Protein AF-A0A931ZML5-F1 (afdb_monomer)

pLDDT: mean 85.25, std 11.28, range [36.09, 97.38]

Radius of gyration: 23.09 Å; Cα contacts (8 Å, |Δi|>4): 284; chains: 1; bounding box: 60×59×63 Å

Sequence (305 aa):
MIAILANFAGLFYLVTILVAILAALFLFWRAGRHEFIDSELLLDTVIVGALGGLITGRVWDFLVRYEEYQFSLGRLVFFNVFPGIDFYGVLLGFWIAGAIFLRGKKPGFLAIFDLASAPIAIAQAIVALGMFLKIFLEEAVFPPAGGLAPLYFAVGYFLIFWILKRLGKRKRHEGFFTCFYLVSISILEISLFWTAAGGVMFGPIPYKLILGFGLLVFALTVWYILGARSLPNDIKNTSAAVLLSLLRFRRTVASIEESGSFAKLIILSPYLLAKALFFILKFIGREIFAGFGDFLDALGVRKIR

Nearest PDB structures (foldseek):
  5azc-assembly1_A  TM=6.589E-01  e=1.049E-04  Escherichia coli K-12
  7oqz-assembly1_A  TM=2.081E-01  e=4.415E+00  Homo sapiens

Secondary structure (DSSP, 8-state):
-HHHHHHHHHHHHHHHHHHHHHHHHHHHHHHHHHTT--HHHHHHHHHHHHHHHHHHHHHHHHHHTHHHHTT-HHHHSTTSS-----HHHHHHHHHHHHHHHTTT-SS-HHHHHHHHHHHHHHHHHHHHHHHHHHHHHHHSSPPPGGGGHHHHHHHHHHHHHHHHHHHGGG--STTHHHHHHHHHHHHHHHHHGGG-----EETTEEHHHHHHHHHHHHHHHHHHHHTT--HHHHHHHHHHHHHHHHHHHHHHHH-HHHHHHHHHHHHTHHHHHHHHHHHHHHHHHHHHHHHHHHHHHHTT-----

Structure (mmCIF, N/CA/C/O backbone):
data_AF-A0A931ZML5-F1
#
_entry.id   AF-A0A931ZML5-F1
#
loop_
_atom_site.group_PDB
_atom_site.id
_atom_site.type_symbol
_atom_site.label_atom_id
_atom_site.label_alt_id
_atom_site.label_comp_id
_atom_site.label_asym_id
_atom_site.label_entity_id
_atom_site.label_seq_id
_atom_site.pdbx_PDB_ins_code
_atom_site.Cartn_x
_atom_site.Cartn_y
_atom_site.Cartn_z
_atom_site.occupancy
_atom_site.B_iso_or_equiv
_atom_site.auth_seq_id
_atom_site.auth_comp_id
_atom_site.auth_asym_id
_atom_site.auth_atom_id
_atom_site.pdbx_PDB_model_num
ATOM 1 N N . MET A 1 1 ? 32.416 11.023 -14.055 1.00 62.19 1 MET A N 1
ATOM 2 C CA . MET A 1 1 ? 31.845 11.226 -12.703 1.00 62.19 1 MET A CA 1
ATOM 3 C C . MET A 1 1 ? 30.332 11.004 -12.687 1.00 62.19 1 MET A C 1
ATOM 5 O O . MET A 1 1 ? 29.897 10.103 -11.988 1.00 62.19 1 MET A O 1
ATOM 9 N N . ILE A 1 2 ? 29.553 11.713 -13.515 1.00 68.69 2 ILE A N 1
ATOM 10 C CA . ILE A 1 2 ? 28.077 11.593 -13.574 1.00 68.69 2 ILE A CA 1
ATOM 11 C C . ILE A 1 2 ? 27.603 10.161 -13.901 1.00 68.69 2 ILE A C 1
ATOM 13 O O . ILE A 1 2 ? 26.766 9.619 -13.193 1.00 68.69 2 ILE A O 1
ATOM 17 N N . ALA A 1 3 ? 28.206 9.487 -14.888 1.00 70.12 3 ALA A N 1
ATOM 18 C CA . ALA A 1 3 ? 27.846 8.102 -15.230 1.00 70.12 3 ALA A CA 1
ATOM 19 C C . ALA A 1 3 ? 28.130 7.080 -14.105 1.00 70.12 3 ALA A C 1
ATOM 21 O O . ALA A 1 3 ? 27.420 6.089 -13.968 1.00 70.12 3 ALA A O 1
ATOM 22 N N . ILE A 1 4 ? 29.152 7.324 -13.276 1.00 76.62 4 ILE A N 1
ATOM 23 C CA . ILE A 1 4 ? 29.491 6.452 -12.138 1.00 76.62 4 ILE A CA 1
ATOM 24 C C . ILE A 1 4 ? 28.455 6.632 -11.020 1.00 76.62 4 ILE A C 1
ATOM 26 O O . ILE A 1 4 ? 27.991 5.645 -10.457 1.00 76.62 4 ILE A O 1
ATOM 30 N N . LEU A 1 5 ? 28.057 7.880 -10.746 1.00 73.75 5 LEU A N 1
ATOM 31 C CA . LEU A 1 5 ? 27.004 8.205 -9.778 1.00 73.75 5 LEU A CA 1
ATOM 32 C C . LEU A 1 5 ? 25.644 7.636 -10.201 1.00 73.75 5 LEU A C 1
ATOM 34 O O . LEU A 1 5 ? 24.963 7.043 -9.372 1.00 73.75 5 LEU A O 1
ATOM 38 N N . ALA A 1 6 ? 25.290 7.722 -11.486 1.00 74.69 6 ALA A N 1
ATOM 39 C CA . ALA A 1 6 ? 24.051 7.147 -12.012 1.00 74.69 6 ALA A CA 1
ATOM 40 C C . ALA A 1 6 ? 24.009 5.612 -11.879 1.00 74.69 6 ALA A C 1
ATOM 42 O O . ALA A 1 6 ? 23.026 5.050 -11.396 1.00 74.69 6 ALA A O 1
ATOM 43 N N . ASN A 1 7 ? 25.102 4.920 -12.221 1.00 83.31 7 ASN A N 1
ATOM 44 C CA . ASN A 1 7 ? 25.194 3.467 -12.041 1.00 83.31 7 ASN A CA 1
ATOM 45 C C . ASN A 1 7 ? 25.117 3.066 -10.560 1.00 83.31 7 ASN A C 1
ATOM 47 O O . ASN A 1 7 ? 24.441 2.096 -10.210 1.00 83.31 7 ASN A O 1
ATOM 51 N N . PHE A 1 8 ? 25.777 3.827 -9.681 1.00 86.88 8 PHE A N 1
ATOM 52 C CA . PHE A 1 8 ? 25.705 3.613 -8.238 1.00 86.88 8 PHE A CA 1
ATOM 53 C C . PHE A 1 8 ? 24.285 3.827 -7.697 1.00 86.88 8 PHE A C 1
ATOM 55 O O . PHE A 1 8 ? 23.801 2.999 -6.930 1.00 86.88 8 PHE A O 1
ATOM 62 N N . ALA A 1 9 ? 23.590 4.881 -8.131 1.00 85.88 9 ALA A N 1
ATOM 63 C CA . ALA A 1 9 ? 22.214 5.172 -7.732 1.00 85.88 9 ALA A CA 1
ATOM 64 C C . ALA A 1 9 ? 21.237 4.066 -8.171 1.00 85.88 9 ALA A C 1
ATOM 66 O O . ALA A 1 9 ? 20.371 3.656 -7.394 1.00 85.88 9 ALA A O 1
ATOM 67 N N . GLY A 1 10 ? 21.413 3.524 -9.382 1.00 85.81 10 GLY A N 1
ATOM 68 C CA . GLY A 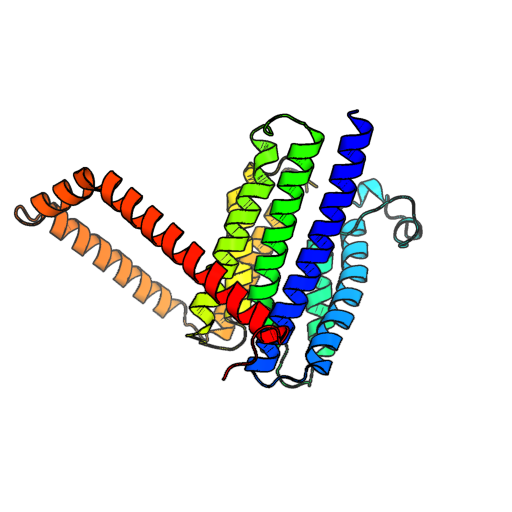1 10 ? 20.655 2.368 -9.862 1.00 85.81 10 GLY A CA 1
ATOM 69 C C . GLY A 1 10 ? 20.863 1.124 -8.992 1.00 85.81 10 GLY A C 1
ATOM 70 O O . GLY A 1 10 ? 19.892 0.513 -8.542 1.00 85.81 10 GLY A O 1
ATOM 71 N N . LEU A 1 11 ? 22.118 0.779 -8.688 1.00 89.19 11 LEU A N 1
ATOM 72 C CA . LEU A 1 11 ? 22.440 -0.359 -7.820 1.00 89.19 11 LEU A CA 1
ATOM 73 C C . LEU A 1 11 ? 21.919 -0.154 -6.391 1.00 89.19 11 LEU A C 1
ATOM 75 O O . LEU A 1 11 ? 21.346 -1.070 -5.802 1.00 89.19 11 LEU A O 1
ATOM 79 N N . PHE A 1 12 ? 22.053 1.058 -5.853 1.00 89.12 12 PHE A N 1
ATOM 80 C CA . PHE A 1 12 ? 21.532 1.429 -4.540 1.00 89.12 12 PHE A CA 1
ATOM 81 C C . PHE A 1 12 ? 20.011 1.242 -4.452 1.00 89.12 12 PHE A C 1
ATOM 83 O O . PHE A 1 12 ? 19.498 0.703 -3.466 1.00 89.12 12 PHE A O 1
ATOM 90 N N . TYR A 1 13 ? 19.279 1.629 -5.497 1.00 91.25 13 TYR A N 1
ATOM 91 C CA . TYR A 1 13 ? 17.835 1.427 -5.559 1.00 91.25 13 TYR A CA 1
ATOM 92 C C . TYR A 1 13 ? 17.454 -0.061 -5.565 1.00 91.25 13 TYR A C 1
ATOM 94 O O . TYR A 1 13 ? 16.558 -0.459 -4.820 1.00 91.25 13 TYR A O 1
ATOM 102 N N . LEU A 1 14 ? 18.177 -0.903 -6.314 1.00 90.81 14 LEU A N 1
ATOM 103 C CA . LEU A 1 14 ? 17.961 -2.358 -6.312 1.00 90.81 14 LEU A CA 1
ATOM 104 C C . LEU A 1 14 ? 18.212 -2.979 -4.932 1.00 90.81 14 LEU A C 1
ATOM 106 O O . LEU A 1 14 ? 17.401 -3.775 -4.457 1.00 90.81 14 LEU A O 1
ATOM 110 N N . VAL A 1 15 ? 19.294 -2.576 -4.259 1.00 93.12 15 VAL A N 1
ATOM 111 C CA . VAL A 1 15 ? 19.576 -3.001 -2.879 1.00 93.12 15 VAL A CA 1
ATOM 112 C C . VAL A 1 15 ? 18.452 -2.558 -1.941 1.00 93.12 15 VAL A C 1
ATOM 114 O O . VAL A 1 15 ? 18.020 -3.333 -1.091 1.00 93.12 15 VAL A O 1
ATOM 117 N N . THR A 1 16 ? 17.918 -1.349 -2.124 1.00 94.62 16 THR A N 1
ATOM 118 C CA . THR A 1 16 ? 16.807 -0.844 -1.307 1.00 94.62 16 THR A CA 1
ATOM 119 C C . THR A 1 16 ? 15.526 -1.659 -1.507 1.00 94.62 16 THR A C 1
ATOM 121 O O . THR A 1 16 ? 14.851 -1.974 -0.527 1.00 94.62 16 THR A O 1
ATOM 124 N N . ILE A 1 17 ? 15.210 -2.065 -2.743 1.00 93.88 17 ILE A N 1
ATOM 125 C CA . ILE A 1 17 ? 14.089 -2.978 -3.024 1.00 93.88 17 ILE A CA 1
ATOM 126 C C . ILE A 1 17 ? 14.306 -4.324 -2.324 1.00 93.88 17 ILE A C 1
ATOM 128 O O . ILE A 1 17 ? 13.387 -4.826 -1.677 1.00 93.88 17 ILE A O 1
ATOM 132 N N . LEU A 1 18 ? 15.512 -4.894 -2.401 1.00 95.38 18 LEU A N 1
ATOM 133 C CA . LEU A 1 18 ? 15.827 -6.160 -1.736 1.00 95.38 18 LEU A CA 1
ATOM 134 C C . LEU A 1 18 ? 15.632 -6.056 -0.215 1.00 95.38 18 LEU A C 1
ATOM 136 O O . LEU A 1 18 ? 14.982 -6.909 0.387 1.00 95.38 18 LEU A O 1
ATOM 140 N N . VAL A 1 19 ? 16.136 -4.983 0.401 1.00 95.75 19 VAL A N 1
ATOM 141 C CA . VAL A 1 19 ? 15.954 -4.709 1.834 1.00 95.75 19 VAL A CA 1
ATOM 142 C C . VAL A 1 19 ? 14.473 -4.550 2.181 1.00 95.75 19 VAL A C 1
ATOM 144 O O . VAL A 1 19 ? 14.028 -5.099 3.187 1.00 95.75 19 VAL A O 1
ATOM 147 N N . ALA A 1 20 ? 13.692 -3.859 1.346 1.00 96.75 20 ALA A N 1
ATOM 148 C CA . ALA A 1 20 ? 12.254 -3.708 1.545 1.00 96.75 20 ALA A CA 1
ATOM 149 C C . ALA A 1 20 ? 11.519 -5.057 1.509 1.00 96.75 20 ALA A C 1
ATOM 151 O O . ALA A 1 20 ? 10.691 -5.319 2.381 1.00 96.75 20 ALA A O 1
ATOM 152 N N . ILE A 1 21 ? 11.849 -5.929 0.547 1.00 95.25 21 ILE A N 1
ATOM 153 C CA . ILE A 1 21 ? 11.270 -7.276 0.427 1.00 95.25 21 ILE A CA 1
ATOM 154 C C . ILE A 1 21 ? 11.622 -8.121 1.653 1.00 95.25 21 ILE A C 1
ATOM 156 O O . ILE A 1 21 ? 10.734 -8.719 2.258 1.00 95.25 21 ILE A O 1
ATOM 160 N N . LEU A 1 22 ? 12.895 -8.143 2.059 1.00 95.94 22 LEU A N 1
ATOM 161 C CA . LEU A 1 22 ? 13.341 -8.905 3.229 1.00 95.94 22 LEU A CA 1
ATOM 162 C C . LEU A 1 22 ? 12.693 -8.396 4.522 1.00 95.94 22 LEU A C 1
ATOM 164 O O . LEU A 1 22 ? 12.244 -9.198 5.341 1.00 95.94 22 LEU A O 1
ATOM 168 N N . ALA A 1 23 ? 12.582 -7.075 4.691 1.00 95.25 23 ALA A N 1
ATOM 169 C CA . ALA A 1 23 ? 11.898 -6.473 5.831 1.00 95.25 23 ALA A CA 1
ATOM 170 C C . ALA A 1 23 ? 10.404 -6.835 5.854 1.00 95.25 23 ALA A C 1
ATOM 172 O O . ALA A 1 23 ? 9.877 -7.194 6.909 1.00 95.25 23 ALA A O 1
ATOM 173 N N . ALA A 1 24 ? 9.729 -6.792 4.699 1.00 96.56 24 ALA A N 1
ATOM 174 C CA . ALA A 1 24 ? 8.329 -7.187 4.572 1.00 96.56 24 ALA A CA 1
ATOM 175 C C . ALA A 1 24 ? 8.129 -8.663 4.928 1.00 96.56 24 ALA A C 1
ATOM 177 O O . ALA A 1 24 ? 7.271 -8.987 5.745 1.00 96.56 24 ALA A O 1
ATOM 178 N N . LEU A 1 25 ? 8.954 -9.548 4.363 1.00 96.31 25 LEU A N 1
ATOM 179 C CA . LEU A 1 25 ? 8.922 -10.986 4.624 1.00 96.31 25 LEU A CA 1
ATOM 180 C C . LEU A 1 25 ? 9.141 -11.296 6.102 1.00 96.31 25 LEU A C 1
ATOM 182 O O . LEU A 1 25 ? 8.365 -12.043 6.693 1.00 96.31 25 LEU A O 1
ATOM 186 N N . PHE A 1 26 ? 10.155 -10.685 6.717 1.00 96.19 26 PHE A N 1
ATOM 187 C CA . PHE A 1 26 ? 10.448 -10.872 8.133 1.00 96.19 26 PHE A CA 1
ATOM 188 C C . PHE A 1 26 ? 9.284 -10.420 9.023 1.00 96.19 26 PHE A C 1
ATOM 190 O O . PHE A 1 26 ? 8.869 -11.153 9.921 1.00 96.19 26 PHE A O 1
ATOM 197 N N . LEU A 1 27 ? 8.726 -9.231 8.771 1.00 95.69 27 LEU A N 1
ATOM 198 C CA . LEU A 1 27 ? 7.607 -8.707 9.556 1.00 95.69 27 LEU A CA 1
ATOM 199 C C . LEU A 1 27 ? 6.319 -9.502 9.333 1.00 95.69 27 LEU A C 1
ATOM 201 O O . LEU A 1 27 ? 5.567 -9.704 10.285 1.00 95.69 27 LEU A O 1
ATOM 205 N N . PHE A 1 28 ? 6.076 -9.972 8.111 1.00 96.38 28 PHE A N 1
ATOM 206 C CA . PHE A 1 28 ? 4.936 -10.818 7.776 1.00 96.38 28 PHE A CA 1
ATOM 207 C C . PHE A 1 28 ? 5.032 -12.186 8.456 1.00 96.38 28 PHE A C 1
ATOM 209 O O . PHE A 1 28 ? 4.090 -12.606 9.128 1.00 96.38 28 PHE A O 1
ATOM 216 N N . TRP A 1 29 ? 6.197 -12.834 8.376 1.00 95.94 29 TRP A N 1
ATOM 217 C CA . TRP A 1 29 ? 6.477 -14.074 9.096 1.00 95.94 29 TRP A CA 1
ATOM 218 C C . TRP A 1 29 ? 6.312 -13.892 10.609 1.00 95.94 29 TRP A C 1
ATOM 220 O O . TRP A 1 29 ? 5.601 -14.665 11.253 1.00 95.94 29 TRP A O 1
ATOM 230 N N . ARG A 1 30 ? 6.887 -12.824 11.181 1.00 94.19 30 ARG A N 1
ATOM 231 C CA . ARG A 1 30 ? 6.745 -12.498 12.607 1.00 94.19 30 ARG A CA 1
ATOM 232 C C . ARG A 1 30 ? 5.278 -12.302 13.000 1.00 94.19 30 ARG A C 1
ATOM 234 O O . ARG A 1 30 ? 4.856 -12.821 14.031 1.00 94.19 30 ARG A O 1
ATOM 241 N N . ALA A 1 31 ? 4.501 -11.572 12.198 1.00 92.75 31 ALA A N 1
ATOM 242 C CA . ALA A 1 31 ? 3.078 -11.351 12.449 1.00 92.75 31 ALA A CA 1
ATOM 243 C C . ALA A 1 31 ? 2.287 -12.667 12.419 1.00 92.75 31 ALA A C 1
ATOM 245 O O . ALA A 1 31 ? 1.495 -12.922 13.324 1.00 92.75 31 ALA A O 1
ATOM 246 N N . GLY A 1 32 ? 2.551 -13.534 11.439 1.00 93.38 32 GLY A N 1
ATOM 247 C CA . GLY A 1 32 ? 1.901 -14.839 11.354 1.00 93.38 32 GLY A CA 1
ATOM 248 C C . GLY A 1 32 ? 2.275 -15.782 12.501 1.00 93.38 32 GLY A C 1
ATOM 249 O O . GLY A 1 32 ? 1.400 -16.459 13.034 1.00 93.38 32 GLY A O 1
ATOM 250 N N . ARG A 1 33 ? 3.530 -15.758 12.975 1.00 92.62 33 ARG A N 1
ATOM 251 C CA . ARG A 1 33 ? 3.957 -16.518 14.165 1.00 92.62 33 ARG A CA 1
ATOM 252 C C . ARG A 1 33 ? 3.215 -16.097 15.433 1.00 92.62 33 ARG A C 1
ATOM 254 O O . ARG A 1 33 ? 2.865 -16.961 16.230 1.00 92.62 33 ARG A O 1
ATOM 261 N N . HIS A 1 34 ? 2.956 -14.800 15.616 1.00 89.25 34 HIS A N 1
ATOM 262 C CA . HIS A 1 34 ? 2.168 -14.300 16.751 1.00 89.25 34 HIS A CA 1
ATOM 263 C C . HIS A 1 34 ? 0.701 -14.751 16.718 1.00 89.25 34 HIS A C 1
ATOM 265 O O . HIS A 1 34 ? 0.071 -14.820 17.769 1.00 89.25 34 HIS A O 1
ATOM 271 N N . GLU A 1 35 ? 0.177 -15.075 15.537 1.00 90.12 35 GLU A N 1
ATOM 272 C CA . GLU A 1 35 ? -1.193 -15.560 15.322 1.00 90.12 35 GLU A CA 1
ATOM 273 C C . GLU A 1 35 ? -1.236 -17.091 15.128 1.00 90.12 35 GLU A C 1
ATOM 275 O O . GLU A 1 35 ? -2.241 -17.634 14.678 1.00 90.12 35 GLU A O 1
ATOM 280 N N . PHE A 1 36 ? -0.145 -17.795 15.472 1.00 93.44 36 PHE A N 1
ATOM 281 C CA . PHE A 1 36 ? 0.004 -19.256 15.373 1.00 93.44 36 PHE A CA 1
ATOM 282 C C . PHE A 1 36 ? -0.259 -19.833 13.973 1.00 93.44 36 PHE A C 1
ATOM 284 O O . PHE A 1 36 ? -0.708 -20.969 13.827 1.00 93.44 36 PHE A O 1
ATOM 291 N N . ILE A 1 37 ? 0.043 -19.056 12.934 1.00 94.69 37 ILE A N 1
ATOM 292 C CA . ILE A 1 37 ? -0.073 -19.491 11.544 1.00 94.69 37 ILE A CA 1
ATOM 293 C C . ILE A 1 37 ? 1.197 -20.232 11.145 1.00 94.69 37 ILE A C 1
ATOM 295 O O . ILE A 1 37 ? 2.312 -19.820 11.485 1.00 94.69 37 ILE A O 1
ATOM 299 N N . ASP A 1 38 ? 1.016 -21.323 10.406 1.00 95.69 38 ASP A N 1
ATOM 300 C CA . ASP A 1 38 ? 2.121 -22.104 9.878 1.00 95.69 38 ASP A CA 1
ATOM 301 C C . ASP A 1 38 ? 3.022 -21.252 8.968 1.00 95.69 38 ASP A C 1
ATOM 303 O O . ASP A 1 38 ? 2.557 -20.523 8.091 1.00 95.69 38 ASP A O 1
ATOM 307 N N . SER A 1 39 ? 4.332 -21.340 9.196 1.00 95.44 39 SER A N 1
ATOM 308 C CA . SER A 1 39 ? 5.325 -20.590 8.424 1.00 95.44 39 SER A CA 1
ATOM 309 C C . SER A 1 39 ? 5.399 -21.063 6.976 1.00 95.44 39 SER A C 1
ATOM 311 O O . SER A 1 39 ? 5.651 -20.237 6.100 1.00 95.44 39 SER A O 1
ATOM 313 N N . GLU A 1 40 ? 5.130 -22.348 6.727 1.00 96.44 40 GLU A N 1
ATOM 314 C CA . GLU A 1 40 ? 5.061 -22.911 5.375 1.00 96.44 40 GLU A CA 1
ATOM 315 C C . GLU A 1 40 ? 3.915 -22.270 4.586 1.00 96.44 40 GLU A C 1
ATOM 317 O O . GLU A 1 40 ? 4.135 -21.710 3.515 1.00 96.44 40 GLU A O 1
ATOM 322 N N . LEU A 1 41 ? 2.720 -22.187 5.184 1.00 96.56 41 LEU A N 1
ATOM 323 C CA . LEU A 1 41 ? 1.565 -21.535 4.563 1.00 96.56 41 LEU A CA 1
ATOM 324 C C . LEU A 1 41 ? 1.836 -20.061 4.212 1.00 96.56 41 LEU A C 1
ATOM 326 O O . LEU A 1 41 ? 1.425 -19.592 3.147 1.00 96.56 41 LEU A O 1
ATOM 330 N N . LEU A 1 42 ? 2.503 -19.319 5.103 1.00 96.25 42 LEU A N 1
ATOM 331 C CA . LEU A 1 42 ? 2.861 -17.916 4.865 1.00 96.25 42 LEU A CA 1
ATOM 332 C C . LEU A 1 42 ? 3.835 -17.787 3.690 1.00 96.25 42 LEU A C 1
ATOM 334 O O . LEU A 1 42 ? 3.611 -16.963 2.802 1.00 96.25 42 LEU A O 1
ATOM 338 N N . LEU A 1 43 ? 4.894 -18.601 3.677 1.00 96.44 43 LEU A N 1
ATOM 339 C CA . LEU A 1 43 ? 5.905 -18.584 2.624 1.00 96.44 43 LEU A CA 1
ATOM 340 C C . LEU A 1 43 ? 5.306 -18.981 1.271 1.00 96.44 43 LEU A C 1
ATOM 342 O O . LEU A 1 43 ? 5.490 -18.254 0.296 1.00 96.44 43 LEU A O 1
ATOM 346 N N . ASP A 1 44 ? 4.527 -20.062 1.227 1.00 97.25 44 ASP A N 1
ATOM 347 C CA . ASP A 1 44 ? 3.853 -20.517 0.012 1.00 97.25 44 ASP A CA 1
ATOM 348 C C . ASP A 1 44 ? 2.915 -19.448 -0.544 1.00 97.25 44 ASP A C 1
ATOM 350 O O . ASP A 1 44 ? 2.875 -19.217 -1.752 1.00 97.25 44 ASP A O 1
ATOM 354 N N . THR A 1 45 ? 2.185 -18.750 0.333 1.00 97.00 45 THR A N 1
ATOM 355 C CA . THR A 1 45 ? 1.307 -17.652 -0.088 1.00 97.00 45 THR A CA 1
ATOM 356 C C . THR A 1 45 ? 2.108 -16.546 -0.765 1.00 97.00 45 THR A C 1
ATOM 358 O O . THR A 1 45 ? 1.683 -16.033 -1.801 1.00 97.00 45 THR A O 1
ATOM 361 N N . VAL A 1 46 ? 3.273 -16.183 -0.215 1.00 96.75 46 VAL A N 1
ATOM 362 C CA . VAL A 1 46 ? 4.135 -15.164 -0.827 1.00 96.75 46 VAL A CA 1
ATOM 363 C C . VAL A 1 46 ? 4.697 -15.646 -2.160 1.00 96.75 46 VAL A C 1
ATOM 365 O O . VAL A 1 46 ? 4.691 -14.874 -3.113 1.00 96.75 46 VAL A O 1
ATOM 368 N N . ILE A 1 47 ? 5.141 -16.902 -2.259 1.00 97.12 47 ILE A N 1
ATOM 369 C CA . ILE A 1 47 ? 5.689 -17.464 -3.501 1.00 97.12 47 ILE A CA 1
ATOM 370 C C . ILE A 1 47 ? 4.614 -17.505 -4.591 1.00 97.12 47 ILE A C 1
ATOM 372 O O . ILE A 1 47 ? 4.823 -16.977 -5.684 1.00 97.12 47 ILE A O 1
ATOM 376 N N . VAL A 1 48 ? 3.443 -18.076 -4.297 1.00 97.38 48 VAL A N 1
ATOM 377 C CA . VAL A 1 48 ? 2.335 -18.171 -5.258 1.00 97.38 48 VAL A CA 1
ATOM 378 C C . VAL A 1 48 ? 1.829 -16.783 -5.647 1.00 97.38 48 VAL A C 1
ATOM 380 O O . VAL A 1 48 ? 1.605 -16.518 -6.829 1.00 97.38 48 VAL A O 1
ATOM 383 N N . GLY A 1 49 ? 1.710 -15.872 -4.679 1.00 96.31 49 GLY A N 1
ATOM 384 C CA . GLY A 1 49 ? 1.367 -14.478 -4.936 1.00 96.31 49 GLY A CA 1
ATOM 385 C C . GLY A 1 49 ? 2.402 -13.778 -5.820 1.00 96.31 49 GLY A C 1
ATOM 386 O O . GLY A 1 49 ? 2.028 -13.101 -6.773 1.00 96.31 49 GLY A O 1
ATOM 387 N N . ALA A 1 50 ? 3.700 -13.957 -5.562 1.00 94.75 50 ALA A N 1
ATOM 388 C CA . ALA A 1 50 ? 4.771 -13.349 -6.350 1.00 94.75 50 ALA A CA 1
ATOM 389 C C . ALA A 1 50 ? 4.782 -13.863 -7.796 1.00 94.75 50 ALA A C 1
ATOM 391 O O . ALA A 1 50 ? 4.910 -13.065 -8.723 1.00 94.75 50 ALA A O 1
ATOM 392 N N . LEU A 1 51 ? 4.581 -15.170 -8.002 1.00 95.56 51 LEU A N 1
ATOM 393 C CA . LEU A 1 51 ? 4.442 -15.759 -9.337 1.00 95.56 51 LEU A CA 1
ATOM 394 C C . LEU A 1 51 ? 3.210 -15.209 -10.066 1.00 95.56 51 LEU A C 1
ATOM 396 O O . LEU A 1 51 ? 3.313 -14.787 -11.218 1.00 95.56 51 LEU A O 1
ATOM 400 N N . GLY A 1 52 ? 2.062 -15.154 -9.383 1.00 96.06 52 GLY A N 1
ATOM 401 C CA . GLY A 1 52 ? 0.836 -14.573 -9.926 1.00 96.06 52 GLY A CA 1
ATOM 402 C C . GLY A 1 52 ? 1.013 -13.108 -10.317 1.00 96.06 52 GLY A C 1
ATOM 403 O O . GLY A 1 52 ? 0.664 -12.723 -11.430 1.00 96.06 52 GLY A O 1
ATOM 404 N N . GLY A 1 53 ? 1.617 -12.314 -9.432 1.00 94.56 53 GLY A N 1
ATOM 405 C CA . GLY A 1 53 ? 1.901 -10.902 -9.657 1.00 94.56 53 GLY A CA 1
ATOM 406 C C . GLY A 1 53 ? 2.889 -10.662 -10.798 1.00 94.56 53 GLY A C 1
ATOM 407 O O . GLY A 1 53 ? 2.688 -9.753 -11.594 1.00 94.56 53 GLY A O 1
ATOM 408 N N . LEU A 1 54 ? 3.924 -11.489 -10.944 1.00 92.38 54 LEU A N 1
ATOM 409 C CA . LEU A 1 54 ? 4.872 -11.373 -12.054 1.00 92.38 54 LEU A CA 1
ATOM 410 C C . LEU A 1 54 ? 4.181 -11.603 -13.409 1.00 92.38 54 LEU A C 1
ATOM 412 O O . LEU A 1 54 ? 4.401 -10.838 -14.350 1.00 92.38 54 LEU A O 1
ATOM 416 N N . ILE A 1 55 ? 3.299 -12.605 -13.493 1.00 92.69 55 ILE A N 1
ATOM 417 C CA . ILE A 1 55 ? 2.530 -12.913 -14.707 1.00 92.69 55 ILE A CA 1
ATOM 418 C C . ILE A 1 55 ? 1.557 -11.777 -15.035 1.00 92.69 55 ILE A C 1
ATOM 420 O O . ILE A 1 55 ? 1.598 -11.221 -16.134 1.00 92.69 55 ILE A O 1
ATOM 424 N N . THR A 1 56 ? 0.690 -11.401 -14.096 1.00 94.06 56 THR A N 1
ATOM 425 C CA . THR A 1 56 ? -0.321 -10.365 -14.350 1.00 94.06 56 THR A CA 1
ATOM 426 C C . THR A 1 56 ? 0.290 -8.983 -14.494 1.00 94.06 56 THR A C 1
ATOM 428 O O . THR A 1 56 ? -0.203 -8.212 -15.300 1.00 94.06 56 THR A O 1
ATOM 431 N N . GLY A 1 57 ? 1.363 -8.662 -13.771 1.00 91.75 57 GLY A N 1
ATOM 432 C CA . GLY A 1 57 ? 2.083 -7.397 -13.893 1.00 91.75 57 GLY A CA 1
ATOM 433 C C . GLY A 1 57 ? 2.608 -7.177 -15.303 1.00 91.75 57 GLY A C 1
ATOM 434 O O . GLY A 1 57 ? 2.516 -6.071 -15.833 1.00 91.75 57 GLY A O 1
ATOM 435 N N . ARG A 1 58 ? 3.081 -8.249 -15.945 1.00 89.56 58 ARG A N 1
ATOM 436 C CA . ARG A 1 58 ? 3.512 -8.208 -17.342 1.00 89.56 58 ARG A CA 1
ATOM 437 C C . ARG A 1 58 ? 2.341 -8.083 -18.313 1.00 89.56 58 ARG A C 1
ATOM 439 O O . ARG A 1 58 ? 2.390 -7.259 -19.220 1.00 89.56 58 ARG A O 1
ATOM 446 N N . VAL A 1 59 ? 1.288 -8.879 -18.119 1.00 90.62 59 VAL A N 1
ATOM 447 C CA . VAL A 1 59 ? 0.076 -8.804 -18.953 1.00 90.62 59 VAL A CA 1
ATOM 448 C C . VAL A 1 59 ? -0.557 -7.416 -18.859 1.00 90.62 59 VAL A C 1
ATOM 450 O O . VAL A 1 59 ? -0.974 -6.853 -19.863 1.00 90.62 59 VAL A O 1
ATOM 453 N N . TRP A 1 60 ? -0.592 -6.840 -17.664 1.00 91.00 60 TRP A N 1
ATOM 454 C CA . TRP A 1 60 ? -1.192 -5.540 -17.423 1.00 91.00 60 TRP A CA 1
ATOM 455 C C . TRP A 1 60 ? -0.361 -4.397 -18.013 1.00 91.00 60 TRP A C 1
ATOM 457 O O . TRP A 1 60 ? -0.930 -3.510 -18.641 1.00 91.00 60 TRP A O 1
ATOM 467 N N . ASP A 1 61 ? 0.973 -4.452 -17.908 1.00 89.19 61 ASP A N 1
ATOM 468 C CA . ASP A 1 61 ? 1.865 -3.500 -18.590 1.00 89.19 61 ASP A CA 1
ATOM 469 C C . ASP A 1 61 ? 1.639 -3.500 -20.111 1.00 89.19 61 ASP A C 1
ATOM 471 O O . ASP A 1 61 ? 1.502 -2.439 -20.719 1.00 89.19 61 ASP A O 1
ATOM 475 N N . PHE A 1 62 ? 1.491 -4.688 -20.708 1.00 87.81 62 PHE A N 1
ATOM 476 C CA . PHE A 1 62 ? 1.173 -4.845 -22.129 1.00 87.81 62 PHE A CA 1
ATOM 477 C C . PHE A 1 62 ? -0.177 -4.221 -22.518 1.00 87.81 62 PHE A C 1
ATOM 479 O O . PHE A 1 62 ? -0.285 -3.609 -23.580 1.00 87.81 62 PHE A O 1
ATOM 486 N N . LEU A 1 63 ? -1.200 -4.354 -21.666 1.00 88.44 63 LEU A N 1
ATOM 487 C CA . LEU A 1 63 ? -2.527 -3.777 -21.911 1.00 88.44 63 LEU A CA 1
ATOM 488 C C . LEU A 1 63 ? -2.536 -2.251 -21.765 1.00 88.44 63 LEU A C 1
ATOM 490 O O . LEU A 1 63 ? -3.166 -1.557 -22.559 1.00 88.44 63 LEU A O 1
ATOM 494 N N . VAL A 1 64 ? -1.849 -1.727 -20.750 1.00 87.19 64 VAL A N 1
ATOM 495 C CA . VAL A 1 64 ? -1.832 -0.291 -20.441 1.00 87.19 64 VAL A CA 1
ATOM 496 C C . VAL A 1 64 ? -0.983 0.483 -21.449 1.00 87.19 64 VAL A C 1
ATOM 498 O O . VAL A 1 64 ? -1.375 1.567 -21.871 1.00 87.19 64 VAL A O 1
ATOM 501 N N . ARG A 1 65 ? 0.151 -0.077 -21.882 1.00 85.88 65 ARG A N 1
ATOM 502 C CA . ARG A 1 65 ? 1.066 0.542 -22.856 1.00 85.88 65 ARG A CA 1
ATOM 503 C C . ARG A 1 65 ? 0.868 -0.012 -24.266 1.00 85.88 65 ARG A C 1
ATOM 505 O O . ARG A 1 65 ? 1.834 -0.235 -24.995 1.00 85.88 65 ARG A O 1
ATOM 512 N N . TYR A 1 66 ? -0.378 -0.255 -24.665 1.00 82.81 66 TYR A N 1
ATOM 513 C CA . TYR A 1 66 ? -0.684 -0.920 -25.935 1.00 82.81 66 TYR A CA 1
ATOM 514 C C . TYR A 1 66 ? -0.047 -0.236 -27.161 1.00 82.81 66 TYR A C 1
ATOM 516 O O . TYR A 1 66 ? 0.290 -0.916 -28.130 1.00 82.81 66 TYR A O 1
ATOM 524 N N . GLU A 1 67 ? 0.165 1.083 -27.113 1.00 83.06 67 GLU A N 1
ATOM 525 C CA . GLU A 1 67 ? 0.824 1.862 -28.172 1.00 83.06 67 GLU A CA 1
ATOM 526 C C . GLU A 1 67 ? 2.305 1.490 -28.340 1.00 83.06 67 GLU A C 1
ATOM 528 O O . GLU A 1 67 ? 2.782 1.348 -29.466 1.00 83.06 67 GLU A O 1
ATOM 533 N N . GLU A 1 68 ? 3.019 1.248 -27.234 1.00 81.69 68 GLU A N 1
ATOM 534 C CA . GLU A 1 68 ? 4.424 0.816 -27.239 1.00 81.69 68 GLU A CA 1
ATOM 535 C C . GLU A 1 68 ? 4.551 -0.632 -27.757 1.00 81.69 68 GLU A C 1
ATOM 537 O O . GLU A 1 68 ? 5.454 -0.980 -28.529 1.00 81.69 68 GLU A O 1
ATOM 542 N N . TYR A 1 69 ? 3.602 -1.490 -27.373 1.00 80.88 69 TYR A N 1
ATOM 543 C CA . TYR A 1 69 ? 3.615 -2.916 -27.704 1.00 80.88 69 TYR A CA 1
ATOM 544 C C . TYR A 1 69 ? 2.974 -3.260 -29.058 1.00 80.88 69 TYR A C 1
ATOM 546 O O . TYR A 1 69 ? 3.200 -4.362 -29.569 1.00 80.88 69 TYR A O 1
ATOM 554 N N . GLN A 1 70 ? 2.196 -2.349 -29.655 1.00 83.44 70 GLN A N 1
ATOM 555 C CA . GLN A 1 70 ? 1.476 -2.541 -30.925 1.00 83.44 70 GLN A CA 1
ATOM 556 C C . GLN A 1 70 ? 0.660 -3.851 -30.972 1.00 83.44 70 GLN A C 1
ATOM 558 O O . GLN A 1 70 ? 0.551 -4.486 -32.019 1.00 83.44 70 GLN A O 1
ATOM 563 N N . PHE A 1 71 ? 0.151 -4.305 -29.820 1.00 79.00 71 PHE A N 1
ATOM 564 C CA . PHE A 1 71 ? -0.550 -5.586 -29.641 1.00 79.00 71 PHE A CA 1
ATOM 565 C C . PHE A 1 71 ? 0.175 -6.840 -30.182 1.00 79.00 71 PHE A C 1
ATOM 567 O O . PHE A 1 71 ? -0.449 -7.862 -30.468 1.00 79.00 71 PHE A O 1
ATOM 574 N N . SER A 1 72 ? 1.507 -6.819 -30.281 1.00 81.50 72 SER A N 1
ATOM 575 C CA . SER A 1 72 ? 2.271 -7.991 -30.718 1.00 81.50 72 SER A CA 1
ATOM 576 C C . SER A 1 72 ? 2.489 -8.979 -29.567 1.00 81.50 72 SER A C 1
ATOM 578 O O . SER A 1 72 ? 3.239 -8.694 -28.632 1.00 81.50 72 SER A O 1
ATOM 5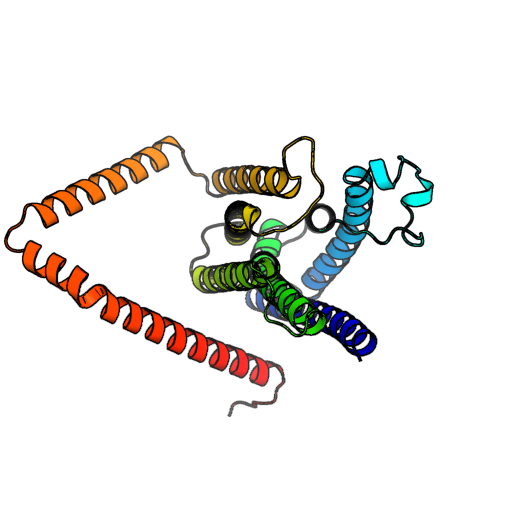80 N N . LEU A 1 73 ? 1.905 -10.182 -29.658 1.00 78.62 73 LEU A N 1
ATOM 581 C CA . LEU A 1 73 ? 2.082 -11.247 -28.654 1.00 78.62 73 LEU A CA 1
ATOM 582 C C . LEU A 1 73 ? 3.556 -11.652 -28.459 1.00 78.62 73 LEU A C 1
ATOM 584 O O . LEU A 1 73 ? 3.949 -12.030 -27.360 1.00 78.62 73 LEU A O 1
ATOM 588 N N . GLY A 1 74 ? 4.404 -11.503 -29.484 1.00 75.50 74 GLY A N 1
ATOM 589 C CA . GLY A 1 74 ? 5.849 -11.741 -29.364 1.00 75.50 74 GLY A CA 1
ATOM 590 C C . GLY A 1 74 ? 6.568 -10.747 -28.438 1.00 75.50 74 GLY A C 1
ATOM 591 O O . GLY A 1 74 ? 7.621 -11.061 -27.883 1.00 75.50 74 GLY A O 1
ATOM 592 N N . ARG A 1 75 ? 5.996 -9.555 -28.217 1.00 74.75 75 ARG A N 1
ATOM 593 C CA . ARG A 1 75 ? 6.539 -8.536 -27.300 1.00 74.75 75 ARG A CA 1
ATOM 594 C C . ARG A 1 75 ? 6.081 -8.721 -25.846 1.00 74.75 75 ARG A C 1
ATOM 596 O O . ARG A 1 75 ? 6.677 -8.136 -24.944 1.00 74.75 75 ARG A O 1
ATOM 603 N N . LEU A 1 76 ? 5.091 -9.585 -25.609 1.00 75.00 76 LEU A N 1
ATOM 604 C CA . LEU A 1 76 ? 4.602 -9.941 -24.273 1.00 75.00 76 LEU A CA 1
ATOM 605 C C . LEU A 1 76 ? 5.647 -10.732 -23.461 1.00 75.00 76 LEU A C 1
ATOM 607 O O . LEU A 1 76 ? 5.723 -10.586 -22.242 1.00 75.00 76 LEU A O 1
ATOM 611 N N . VAL A 1 77 ? 6.460 -11.559 -24.128 1.00 74.25 77 VAL A N 1
ATOM 612 C CA . VAL A 1 77 ? 7.369 -12.524 -23.485 1.00 74.25 77 VAL A CA 1
ATOM 613 C C . VAL A 1 77 ? 8.434 -11.828 -22.621 1.00 74.25 77 VAL A C 1
ATOM 615 O O . VAL A 1 77 ? 9.007 -10.816 -23.020 1.00 74.25 77 VAL A O 1
ATOM 618 N N . PHE A 1 78 ? 8.725 -12.408 -21.447 1.00 60.88 78 PHE A N 1
ATOM 619 C CA . PHE A 1 78 ? 9.599 -11.865 -20.389 1.00 60.88 78 PHE A CA 1
ATOM 620 C C . PHE A 1 78 ? 11.046 -11.540 -20.801 1.00 60.88 78 PHE A C 1
ATOM 622 O O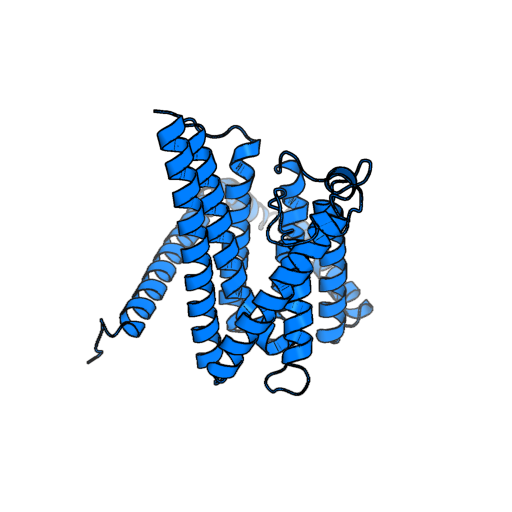 . PHE A 1 78 ? 11.709 -10.778 -20.105 1.00 60.88 78 PHE A O 1
ATOM 629 N N . PHE A 1 79 ? 11.541 -12.089 -21.912 1.00 56.31 79 PHE A N 1
ATOM 630 C CA . PHE A 1 79 ? 12.943 -11.970 -22.340 1.00 56.31 79 PHE A CA 1
ATOM 631 C C . PHE A 1 79 ? 13.160 -10.972 -23.488 1.00 56.31 79 PHE A C 1
ATOM 633 O O . PHE A 1 79 ? 14.134 -11.087 -24.228 1.00 56.31 79 PHE A O 1
ATOM 640 N N . ASN A 1 80 ? 12.240 -10.024 -23.684 1.00 57.16 80 ASN A N 1
ATOM 641 C CA . ASN A 1 80 ? 12.303 -9.081 -24.802 1.00 57.16 80 ASN A CA 1
ATOM 642 C C . ASN A 1 80 ? 12.869 -7.701 -24.396 1.00 57.16 80 ASN A C 1
ATOM 644 O O . ASN A 1 80 ? 12.982 -7.375 -23.218 1.00 57.16 80 ASN A O 1
ATOM 648 N N . VAL A 1 81 ? 13.176 -6.871 -25.397 1.00 56.97 81 VAL A N 1
ATOM 649 C CA . VAL A 1 81 ? 13.777 -5.521 -25.302 1.00 56.97 81 VAL A CA 1
ATOM 650 C C . VAL A 1 81 ? 12.902 -4.504 -24.549 1.00 56.97 81 VAL A C 1
ATOM 652 O O . VAL A 1 81 ? 13.362 -3.408 -24.256 1.00 56.97 81 VAL A O 1
ATOM 655 N N . PHE A 1 82 ? 11.659 -4.852 -24.207 1.00 58.53 82 PHE A N 1
ATOM 656 C CA . PHE A 1 82 ? 10.714 -3.989 -23.494 1.00 58.53 82 PHE A CA 1
ATOM 657 C C . PHE A 1 82 ? 10.674 -4.346 -21.999 1.00 58.53 82 PHE A C 1
ATOM 659 O O . PHE A 1 82 ? 9.838 -5.169 -21.606 1.00 58.53 82 PHE A O 1
ATOM 666 N N . PRO A 1 83 ? 11.559 -3.779 -21.153 1.00 62.97 83 PRO A N 1
ATOM 667 C CA . PRO A 1 83 ? 11.506 -3.975 -19.713 1.00 62.97 83 PRO A CA 1
ATOM 668 C C . PRO A 1 83 ? 10.315 -3.199 -19.142 1.00 62.97 83 PRO A C 1
ATOM 670 O O . PRO A 1 83 ? 10.317 -1.972 -19.104 1.00 62.97 83 PRO A O 1
ATOM 673 N N . GLY A 1 84 ? 9.290 -3.918 -18.692 1.00 70.88 84 GLY A N 1
ATOM 674 C CA . GLY A 1 84 ? 8.102 -3.304 -18.106 1.00 70.88 84 GLY A CA 1
ATOM 675 C C . GLY A 1 84 ? 7.295 -4.304 -17.289 1.00 70.88 84 GLY A C 1
ATOM 676 O O . GLY A 1 84 ? 6.947 -5.385 -17.769 1.00 70.88 84 GLY A O 1
ATOM 677 N N . ILE A 1 85 ? 7.044 -3.963 -16.028 1.00 85.31 85 ILE A N 1
ATOM 678 C CA . ILE A 1 85 ? 6.119 -4.668 -15.141 1.00 85.31 85 ILE A CA 1
ATOM 679 C C . ILE A 1 85 ? 5.283 -3.587 -14.464 1.00 85.31 85 ILE A C 1
ATOM 681 O O . ILE A 1 85 ? 5.831 -2.716 -13.784 1.00 85.31 85 ILE A O 1
ATOM 685 N N . ASP A 1 86 ? 3.965 -3.634 -14.647 1.00 88.00 86 ASP A N 1
ATOM 686 C CA . ASP A 1 86 ? 3.068 -2.661 -14.036 1.00 88.00 86 ASP A CA 1
ATOM 687 C C . ASP A 1 86 ? 2.798 -3.030 -12.575 1.00 88.00 86 ASP A C 1
ATOM 689 O O . ASP A 1 86 ? 2.405 -4.155 -12.256 1.00 88.00 86 ASP A O 1
ATOM 693 N N . PHE A 1 87 ? 2.990 -2.066 -11.675 1.00 86.06 87 PHE A N 1
ATOM 694 C CA . PHE A 1 87 ? 2.841 -2.272 -10.235 1.00 86.06 87 PHE A CA 1
ATOM 695 C C . PHE A 1 87 ? 1.416 -2.684 -9.833 1.00 86.06 87 PHE A C 1
ATOM 697 O O . PHE A 1 87 ? 1.245 -3.567 -8.992 1.00 86.06 87 PHE A O 1
ATOM 704 N N . TYR A 1 88 ? 0.390 -2.080 -10.438 1.00 87.50 88 TYR A N 1
ATOM 705 C CA . TYR A 1 88 ? -1.001 -2.410 -10.127 1.00 87.50 88 TYR A CA 1
ATOM 706 C C . TYR A 1 88 ? -1.378 -3.784 -10.675 1.00 87.50 88 TYR A C 1
ATOM 708 O O . TYR A 1 88 ? -2.062 -4.546 -9.992 1.00 87.50 88 TYR A O 1
ATOM 716 N N . GLY A 1 89 ? -0.853 -4.139 -11.850 1.00 91.19 89 GLY A N 1
ATOM 717 C CA . GLY A 1 89 ? -0.926 -5.495 -12.379 1.00 91.19 89 GLY A CA 1
ATOM 718 C C . GLY A 1 89 ? -0.292 -6.529 -11.445 1.00 91.19 89 GLY A C 1
ATOM 719 O O . GLY A 1 89 ? -0.898 -7.574 -11.203 1.00 91.19 89 GLY A O 1
ATOM 720 N N . VAL A 1 90 ? 0.882 -6.235 -10.866 1.00 92.44 90 VAL A N 1
ATOM 721 C CA . VAL A 1 90 ? 1.530 -7.110 -9.869 1.00 92.44 90 VAL A CA 1
ATOM 722 C C . VAL A 1 90 ? 0.658 -7.269 -8.633 1.00 92.44 90 VAL A C 1
ATOM 724 O O . VAL A 1 90 ? 0.423 -8.394 -8.194 1.00 92.44 90 VAL A O 1
ATOM 727 N N . LEU A 1 91 ? 0.149 -6.163 -8.085 1.00 90.81 91 LEU A N 1
ATOM 728 C CA . LEU A 1 91 ? -0.702 -6.188 -6.897 1.00 90.81 91 LEU A CA 1
ATOM 729 C C . LEU A 1 91 ? -1.968 -7.023 -7.135 1.00 90.81 91 LEU A C 1
ATOM 731 O O . LEU A 1 91 ? -2.325 -7.857 -6.302 1.00 90.81 91 LEU A O 1
ATOM 735 N N . LEU A 1 92 ? -2.612 -6.835 -8.289 1.00 92.12 92 LEU A N 1
ATOM 736 C CA . LEU A 1 92 ? -3.827 -7.546 -8.670 1.00 92.12 92 LEU A CA 1
ATOM 737 C C . LEU A 1 92 ? -3.579 -9.054 -8.817 1.00 92.12 92 LEU A C 1
ATOM 739 O O . LEU A 1 92 ? -4.342 -9.844 -8.265 1.00 92.12 92 LEU A O 1
ATOM 743 N N . GLY A 1 93 ? -2.507 -9.482 -9.490 1.00 94.69 93 GLY A N 1
ATOM 744 C CA . GLY A 1 93 ? -2.207 -10.917 -9.598 1.00 94.69 93 GLY A CA 1
ATOM 745 C C . GLY A 1 93 ? -1.747 -11.544 -8.304 1.00 94.69 93 GLY A C 1
ATOM 746 O O . GLY A 1 93 ? -2.109 -12.687 -8.041 1.00 94.69 93 GLY A O 1
ATOM 747 N N . PHE A 1 94 ? -1.017 -10.802 -7.469 1.00 95.00 94 PHE A N 1
ATOM 748 C CA . PHE A 1 94 ? -0.664 -11.266 -6.132 1.00 95.00 94 PHE A CA 1
ATOM 749 C C . PHE A 1 94 ? -1.928 -11.562 -5.318 1.00 95.00 94 PHE A C 1
ATOM 751 O O . PHE A 1 94 ? -2.045 -12.622 -4.703 1.00 95.00 94 PHE A O 1
ATOM 758 N N . TRP A 1 95 ? -2.910 -10.658 -5.372 1.00 93.06 95 TRP A N 1
ATOM 759 C CA . TRP A 1 95 ? -4.208 -10.836 -4.727 1.00 93.06 95 TRP A CA 1
ATOM 760 C C . TRP A 1 95 ? -4.995 -12.017 -5.298 1.00 93.06 95 TRP A C 1
ATOM 762 O O . TRP A 1 95 ? -5.460 -12.857 -4.531 1.00 93.06 95 TRP A O 1
ATOM 772 N N . ILE A 1 96 ? -5.130 -12.117 -6.623 1.00 95.31 96 ILE A N 1
ATOM 773 C CA . ILE A 1 96 ? -5.904 -13.191 -7.262 1.00 95.31 96 ILE A CA 1
ATOM 774 C C . ILE A 1 96 ? -5.263 -14.558 -7.011 1.00 95.31 96 ILE A C 1
ATOM 776 O O . ILE A 1 96 ? -5.949 -15.480 -6.571 1.00 95.31 96 ILE A O 1
ATOM 780 N N . ALA A 1 97 ? -3.957 -14.700 -7.246 1.00 96.94 97 ALA A N 1
ATOM 781 C CA . ALA A 1 97 ? -3.253 -15.962 -7.035 1.00 96.94 97 ALA A CA 1
ATOM 782 C C . ALA A 1 97 ? -3.259 -16.366 -5.555 1.00 96.94 97 ALA A C 1
ATOM 784 O O . ALA A 1 97 ? -3.541 -17.521 -5.239 1.00 96.94 97 ALA A O 1
ATOM 785 N N . GLY A 1 98 ? -3.051 -15.407 -4.646 1.00 95.44 98 GLY A N 1
ATOM 786 C CA . GLY A 1 98 ? -3.175 -15.630 -3.207 1.00 95.44 98 GLY A CA 1
ATOM 787 C C . GLY A 1 98 ? -4.585 -16.068 -2.797 1.00 95.44 98 GLY A C 1
ATOM 788 O O . GLY A 1 98 ? -4.733 -17.010 -2.022 1.00 95.44 98 GLY A O 1
ATOM 789 N N . ALA A 1 99 ? -5.632 -15.448 -3.351 1.00 95.31 99 ALA A N 1
ATOM 790 C CA . ALA A 1 99 ? -7.024 -15.820 -3.087 1.00 95.31 99 ALA A CA 1
ATOM 791 C C . ALA A 1 99 ? -7.356 -17.231 -3.579 1.00 95.31 99 ALA A C 1
ATOM 793 O O . ALA A 1 99 ? -8.026 -17.984 -2.873 1.00 95.31 99 ALA A O 1
ATOM 794 N N . ILE A 1 100 ? -6.870 -17.605 -4.766 1.00 96.94 100 ILE A N 1
ATOM 795 C CA . ILE A 1 100 ? -7.041 -18.952 -5.319 1.00 96.94 100 ILE A CA 1
ATOM 796 C C . ILE A 1 100 ? -6.298 -19.977 -4.455 1.00 96.94 100 ILE A C 1
ATOM 798 O O . ILE A 1 100 ? -6.878 -20.999 -4.100 1.00 96.94 100 ILE A O 1
ATOM 802 N N . PHE A 1 101 ? -5.052 -19.696 -4.071 1.00 97.38 101 PHE A N 1
ATOM 803 C CA . PHE A 1 101 ? -4.230 -20.599 -3.263 1.00 97.38 101 PHE A CA 1
ATOM 804 C C . PHE A 1 101 ? -4.782 -20.824 -1.852 1.00 97.38 101 PHE A C 1
ATOM 806 O O . PHE A 1 101 ? -4.771 -21.946 -1.342 1.00 97.38 101 PH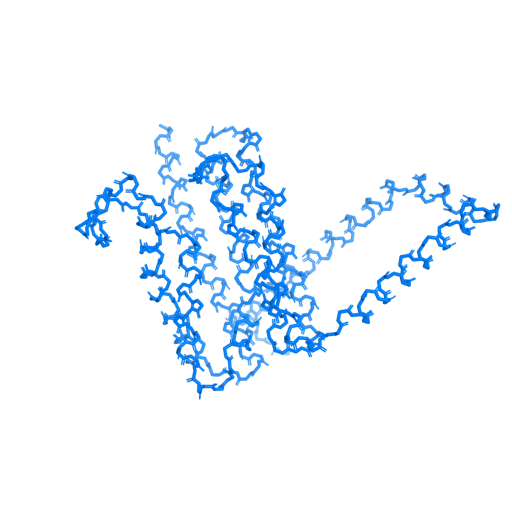E A O 1
ATOM 813 N N . LEU A 1 102 ? -5.274 -19.759 -1.218 1.00 96.62 102 LEU A N 1
ATOM 814 C CA . LEU A 1 102 ? -5.858 -19.812 0.121 1.00 96.62 102 LEU A CA 1
ATOM 815 C C . LEU A 1 102 ? -7.312 -20.294 0.113 1.00 96.62 102 LEU A C 1
ATOM 817 O O . LEU A 1 102 ? -7.910 -20.466 1.179 1.00 96.62 102 LEU A O 1
ATOM 821 N N . ARG A 1 103 ? -7.902 -20.541 -1.063 1.00 94.81 103 ARG A N 1
ATOM 822 C CA . ARG A 1 103 ? -9.261 -21.067 -1.168 1.00 94.81 103 ARG A CA 1
ATOM 823 C C . ARG A 1 103 ? -9.324 -22.449 -0.518 1.00 94.81 103 ARG A C 1
ATOM 825 O O . ARG A 1 103 ? -8.692 -23.395 -0.969 1.00 94.81 103 ARG A O 1
ATOM 832 N N . GLY A 1 104 ? -10.112 -22.557 0.548 1.00 91.12 104 GLY A N 1
ATOM 833 C CA . GLY A 1 104 ? -10.257 -23.796 1.317 1.00 91.12 104 GLY A CA 1
ATOM 834 C C . GLY A 1 104 ? -9.174 -24.029 2.378 1.00 91.12 104 GLY A C 1
ATOM 835 O O . GLY A 1 104 ? -9.245 -25.037 3.076 1.00 91.12 104 GLY A O 1
ATOM 836 N N . LYS A 1 105 ? -8.215 -23.107 2.553 1.00 93.75 105 LYS A N 1
ATOM 837 C CA . LYS A 1 105 ? -7.214 -23.156 3.631 1.00 93.75 105 LYS A CA 1
ATOM 838 C C . LYS A 1 105 ? -7.653 -22.314 4.835 1.00 93.75 105 LYS A C 1
ATOM 840 O O . LYS A 1 105 ? -8.461 -21.394 4.707 1.00 93.75 105 LYS A O 1
ATOM 845 N N . LYS A 1 106 ? -7.126 -22.645 6.019 1.00 90.69 106 LYS A N 1
ATOM 846 C CA . LYS A 1 106 ? -7.296 -21.866 7.254 1.00 90.69 106 LYS A CA 1
ATOM 847 C C . LYS A 1 106 ? -5.918 -21.436 7.775 1.00 90.69 106 LYS A C 1
ATOM 849 O O . LYS A 1 106 ? -5.045 -22.296 7.858 1.00 90.69 106 LYS A O 1
ATOM 854 N N . PRO A 1 107 ? -5.728 -20.164 8.162 1.00 91.62 107 PRO A N 1
ATOM 855 C CA . PRO A 1 107 ? -6.700 -19.069 8.099 1.00 91.62 107 PRO A CA 1
ATOM 856 C C . PRO A 1 107 ? -6.998 -18.618 6.657 1.00 91.62 107 PRO A C 1
ATOM 858 O O . PRO A 1 107 ? -6.243 -18.908 5.732 1.00 91.62 107 PRO A O 1
ATOM 861 N N . GLY A 1 108 ? -8.148 -17.967 6.467 1.00 93.38 108 GLY A N 1
ATOM 862 C CA . GLY A 1 108 ? -8.637 -17.578 5.142 1.00 93.38 108 GLY A CA 1
ATOM 863 C C . GLY A 1 108 ? -7.860 -16.416 4.513 1.00 93.38 108 GLY A C 1
ATOM 864 O O . GLY A 1 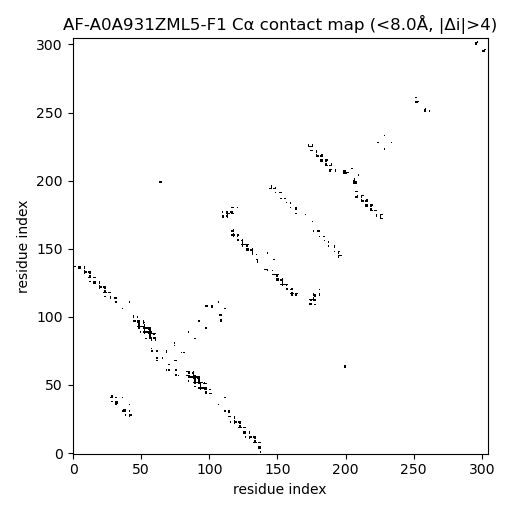108 ? -7.057 -15.748 5.165 1.00 93.38 108 GLY A O 1
ATOM 865 N N . PHE A 1 109 ? -8.160 -16.135 3.241 1.00 95.12 109 PHE A N 1
ATOM 866 C CA . PHE A 1 109 ? -7.530 -15.071 2.446 1.00 95.12 109 PHE A CA 1
ATOM 867 C C . PHE A 1 109 ? -7.446 -13.723 3.179 1.00 95.12 109 PHE A C 1
ATOM 869 O O . PHE A 1 109 ? -6.363 -13.165 3.330 1.00 95.12 109 PHE A O 1
ATOM 876 N N . LEU A 1 110 ? -8.570 -13.221 3.696 1.00 93.81 110 LEU A N 1
ATOM 877 C CA . LEU A 1 110 ? -8.621 -11.907 4.346 1.00 93.81 110 LEU A CA 1
ATOM 878 C C . LEU A 1 110 ? -7.771 -11.834 5.619 1.00 93.81 110 LEU A C 1
ATOM 880 O O . LEU A 1 110 ? -7.166 -10.802 5.892 1.00 93.81 110 LEU A O 1
ATOM 884 N N . ALA A 1 111 ? -7.691 -12.924 6.382 1.00 94.19 111 ALA A N 1
ATOM 885 C CA . ALA A 1 111 ? -6.872 -12.982 7.586 1.00 94.19 111 ALA A CA 1
ATOM 886 C C . ALA A 1 111 ? -5.372 -12.936 7.255 1.00 94.19 111 ALA A C 1
ATOM 888 O O . ALA A 1 111 ? -4.617 -12.236 7.927 1.00 94.19 111 ALA A O 1
ATOM 889 N N . ILE A 1 112 ? -4.944 -13.625 6.192 1.00 96.12 112 ILE A N 1
ATOM 890 C CA . ILE A 1 112 ? -3.554 -13.573 5.725 1.00 96.12 112 ILE A CA 1
ATOM 891 C C . ILE A 1 112 ? -3.200 -12.172 5.205 1.00 96.12 112 ILE A C 1
ATOM 893 O O . ILE A 1 112 ? -2.155 -11.624 5.559 1.00 96.12 112 ILE A O 1
ATOM 897 N N . PHE A 1 113 ? -4.079 -11.545 4.421 1.00 94.75 113 PHE A N 1
ATOM 898 C CA . PHE A 1 113 ? -3.836 -10.198 3.894 1.00 94.75 113 PHE A CA 1
ATOM 899 C C . PHE A 1 113 ? -3.877 -9.110 4.976 1.00 94.75 113 PHE A C 1
ATOM 901 O O . PHE A 1 113 ? -3.118 -8.137 4.906 1.00 94.75 113 PHE A O 1
ATOM 908 N N . ASP A 1 114 ? -4.658 -9.307 6.041 1.00 94.94 114 ASP A N 1
ATOM 909 C CA . ASP A 1 114 ? -4.631 -8.427 7.210 1.00 94.94 114 ASP A CA 1
ATOM 910 C C . ASP A 1 114 ? -3.250 -8.410 7.872 1.00 94.94 114 ASP A C 1
ATOM 912 O O . ASP A 1 114 ? -2.772 -7.349 8.280 1.00 94.94 114 ASP A O 1
ATOM 916 N N . LEU A 1 115 ? -2.577 -9.562 7.922 1.00 95.12 115 LEU A N 1
ATOM 917 C CA . LEU A 1 115 ? -1.219 -9.674 8.454 1.00 95.12 115 LEU A CA 1
ATOM 918 C C . LEU A 1 115 ? -0.177 -9.067 7.521 1.00 95.12 115 LEU A C 1
ATOM 920 O O . LEU A 1 115 ? 0.803 -8.498 7.996 1.00 95.12 115 LEU A O 1
ATOM 924 N N . ALA A 1 116 ? -0.393 -9.155 6.208 1.00 95.75 116 ALA A N 1
ATOM 925 C CA . ALA A 1 116 ? 0.502 -8.585 5.205 1.00 95.75 116 ALA A CA 1
ATOM 926 C C . ALA A 1 116 ? 0.399 -7.053 5.103 1.00 95.75 116 ALA A C 1
ATOM 928 O O . ALA A 1 116 ? 1.361 -6.397 4.712 1.00 95.75 116 ALA A O 1
ATOM 929 N N . SER A 1 117 ? -0.731 -6.464 5.501 1.00 95.75 117 SER A N 1
ATOM 930 C CA . SER A 1 117 ? -1.034 -5.039 5.300 1.00 95.75 117 SER A CA 1
ATOM 931 C C . SER A 1 117 ? 0.025 -4.088 5.878 1.00 95.75 117 SER A C 1
ATOM 933 O O . SER A 1 117 ? 0.497 -3.183 5.190 1.00 95.75 117 SER A O 1
ATOM 935 N N . ALA A 1 118 ? 0.442 -4.290 7.133 1.00 96.00 118 ALA A N 1
ATOM 936 C CA . ALA A 1 118 ? 1.483 -3.460 7.744 1.00 96.00 118 ALA A CA 1
ATOM 937 C C . ALA A 1 118 ? 2.885 -3.714 7.136 1.00 96.00 118 ALA A C 1
ATOM 939 O O . ALA A 1 118 ? 3.531 -2.739 6.747 1.00 96.00 118 ALA A O 1
ATOM 940 N N . PRO A 1 119 ? 3.362 -4.969 6.994 1.00 96.69 119 PRO A N 1
ATOM 941 C CA . PRO A 1 119 ? 4.608 -5.278 6.287 1.00 96.69 119 PRO A CA 1
ATOM 942 C C . PRO A 1 119 ? 4.711 -4.678 4.877 1.00 96.69 119 PRO A C 1
ATOM 944 O O . PRO A 1 119 ? 5.759 -4.149 4.512 1.00 96.69 119 PRO A O 1
ATOM 947 N N . ILE A 1 120 ? 3.627 -4.702 4.097 1.00 96.06 120 ILE A N 1
ATOM 948 C CA . ILE A 1 120 ? 3.608 -4.111 2.752 1.00 96.06 120 ILE A CA 1
ATOM 949 C C . ILE A 1 120 ? 3.746 -2.585 2.834 1.00 96.06 120 ILE A C 1
ATOM 951 O O . ILE A 1 120 ? 4.549 -2.009 2.101 1.00 96.06 120 ILE A O 1
ATOM 955 N N . ALA A 1 121 ? 3.030 -1.924 3.750 1.00 96.94 121 ALA A N 1
ATOM 956 C CA . ALA A 1 121 ? 3.114 -0.472 3.909 1.00 96.94 121 ALA A CA 1
ATOM 957 C C . ALA A 1 121 ? 4.541 0.003 4.247 1.00 96.94 121 ALA A C 1
ATOM 959 O O . ALA A 1 121 ? 5.019 0.982 3.676 1.00 96.94 121 ALA A O 1
ATOM 960 N N . ILE A 1 122 ? 5.266 -0.700 5.127 1.00 97.12 122 ILE A N 1
ATOM 961 C CA . ILE A 1 122 ? 6.661 -0.334 5.424 1.00 97.12 122 ILE A CA 1
ATOM 962 C C . ILE A 1 122 ? 7.600 -0.636 4.251 1.00 97.12 122 ILE A C 1
ATOM 964 O O . ILE A 1 122 ? 8.505 0.152 3.989 1.00 97.12 122 ILE A O 1
ATOM 968 N N . ALA A 1 123 ? 7.363 -1.713 3.498 1.00 96.75 123 ALA A N 1
ATOM 969 C CA . ALA A 1 123 ? 8.130 -2.009 2.291 1.00 96.75 123 ALA A CA 1
ATOM 970 C C . ALA A 1 123 ? 7.986 -0.890 1.252 1.00 96.75 123 ALA A C 1
ATOM 972 O O . ALA A 1 123 ? 8.982 -0.402 0.723 1.00 96.75 123 ALA A O 1
ATOM 973 N N . GLN A 1 124 ? 6.758 -0.416 1.025 1.00 96.25 124 GLN A N 1
ATOM 974 C CA . GLN A 1 124 ? 6.484 0.719 0.142 1.00 96.25 124 GLN A CA 1
ATOM 975 C C . GLN A 1 124 ? 7.161 2.002 0.627 1.00 96.25 124 GLN A C 1
ATOM 977 O O . GLN A 1 124 ? 7.714 2.738 -0.188 1.00 96.25 124 GLN A O 1
ATOM 982 N N . ALA A 1 125 ? 7.186 2.249 1.940 1.00 97.25 125 ALA A N 1
ATOM 983 C CA . ALA A 1 125 ? 7.899 3.390 2.507 1.00 97.25 125 ALA A CA 1
ATOM 984 C C . ALA A 1 125 ? 9.410 3.327 2.219 1.00 97.25 125 ALA A C 1
ATOM 986 O O . ALA A 1 125 ? 9.996 4.325 1.802 1.00 97.25 125 ALA A O 1
ATOM 987 N N . ILE A 1 126 ? 10.028 2.152 2.390 1.00 97.00 126 ILE A N 1
ATOM 988 C CA . ILE A 1 126 ? 11.455 1.929 2.110 1.00 97.00 126 ILE A CA 1
ATOM 989 C C . ILE A 1 126 ? 11.746 2.102 0.613 1.00 97.00 126 ILE A C 1
ATOM 991 O O . ILE A 1 126 ? 12.695 2.797 0.259 1.00 97.00 126 ILE A O 1
ATOM 995 N N . VAL A 1 127 ? 10.920 1.531 -0.272 1.00 95.56 127 VAL A N 1
ATOM 996 C CA . VAL A 1 127 ? 11.090 1.661 -1.732 1.00 95.56 127 VAL A CA 1
ATOM 997 C C . VAL A 1 127 ? 10.937 3.114 -2.186 1.00 95.56 127 VAL A C 1
ATOM 999 O O . VAL A 1 127 ? 11.752 3.596 -2.972 1.00 95.56 127 VAL A O 1
ATOM 1002 N N . ALA A 1 128 ? 9.931 3.830 -1.678 1.00 94.12 128 ALA A N 1
ATOM 1003 C CA . ALA A 1 128 ? 9.708 5.235 -2.008 1.00 94.12 128 ALA A CA 1
ATOM 1004 C C . ALA A 1 128 ? 10.867 6.123 -1.518 1.00 94.12 128 ALA A C 1
ATOM 1006 O O . ALA A 1 128 ? 11.338 6.992 -2.254 1.00 94.12 128 ALA A O 1
ATOM 1007 N N . LEU A 1 129 ? 11.404 5.842 -0.324 1.00 94.88 129 LEU A N 1
ATOM 1008 C CA . LEU A 1 129 ? 12.598 6.514 0.188 1.00 94.88 129 LEU A CA 1
ATOM 1009 C C . LEU A 1 129 ? 13.840 6.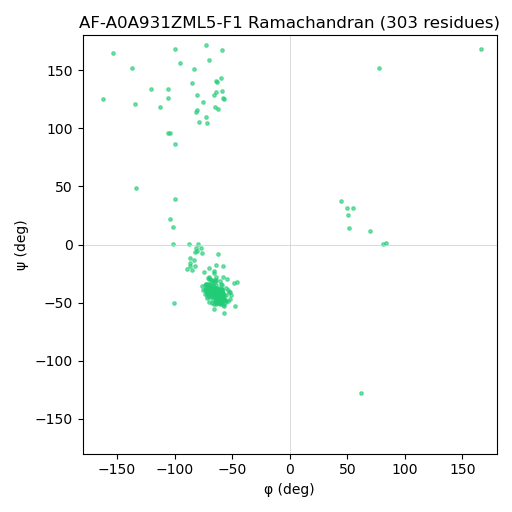195 -0.658 1.00 94.88 129 LEU A C 1
ATOM 1011 O O . LEU A 1 129 ? 14.614 7.093 -0.976 1.00 94.88 129 LEU A O 1
ATOM 1015 N N . GLY A 1 130 ? 14.012 4.938 -1.071 1.00 94.19 130 GLY A N 1
ATOM 1016 C CA . GLY A 1 130 ? 15.077 4.525 -1.985 1.00 94.19 130 GLY A CA 1
ATOM 1017 C C . GLY A 1 130 ? 15.011 5.243 -3.328 1.00 94.19 130 GLY A C 1
ATOM 1018 O O . GLY A 1 130 ? 16.040 5.657 -3.853 1.00 94.19 130 GLY A O 1
ATOM 1019 N N . MET A 1 131 ? 13.804 5.440 -3.863 1.00 90.94 131 MET A N 1
ATOM 1020 C CA . MET A 1 131 ? 13.592 6.188 -5.103 1.00 90.94 131 MET A CA 1
ATOM 1021 C C . MET A 1 131 ? 13.936 7.672 -4.937 1.00 90.94 131 MET A C 1
ATOM 1023 O O . MET A 1 131 ? 14.588 8.239 -5.810 1.00 90.94 131 MET A O 1
ATOM 1027 N N . PHE A 1 132 ? 13.565 8.287 -3.810 1.00 91.81 132 PHE A N 1
ATOM 1028 C CA . PHE A 1 132 ? 13.983 9.654 -3.485 1.00 91.81 132 PHE A CA 1
ATOM 1029 C C . PHE A 1 132 ? 15.514 9.775 -3.437 1.00 91.81 132 PHE A C 1
ATOM 1031 O O . PHE A 1 132 ? 16.085 10.658 -4.073 1.00 91.81 132 PHE A O 1
ATOM 1038 N N . LEU A 1 133 ? 16.185 8.856 -2.735 1.00 90.25 133 LEU A N 1
ATOM 1039 C CA . LEU A 1 133 ? 17.645 8.843 -2.632 1.00 90.25 133 LEU A CA 1
ATOM 1040 C C . LEU A 1 133 ? 18.321 8.594 -3.985 1.00 90.25 133 LEU A C 1
ATOM 1042 O O . LEU A 1 133 ? 19.335 9.222 -4.269 1.00 90.25 133 LEU A O 1
ATOM 1046 N N . LYS A 1 134 ? 17.753 7.733 -4.840 1.00 89.56 134 LYS A N 1
ATOM 1047 C CA . LYS A 1 134 ? 18.233 7.525 -6.213 1.00 89.56 134 LYS A CA 1
ATOM 1048 C C . LYS A 1 134 ? 18.232 8.836 -6.999 1.00 89.56 134 LYS A C 1
ATOM 1050 O O . LYS A 1 134 ? 19.270 9.202 -7.534 1.00 89.56 134 LYS A O 1
ATOM 1055 N N . ILE A 1 135 ? 17.102 9.547 -7.024 1.00 86.69 135 ILE A N 1
ATOM 1056 C CA . ILE A 1 135 ? 16.972 10.826 -7.743 1.00 86.69 135 ILE A CA 1
ATOM 1057 C C . ILE A 1 135 ? 17.956 11.855 -7.177 1.00 86.69 135 ILE A C 1
ATOM 1059 O O . ILE A 1 135 ? 18.678 12.503 -7.927 1.00 86.69 135 ILE A O 1
ATOM 1063 N N . PHE A 1 136 ? 18.047 11.949 -5.848 1.00 85.19 136 PHE A N 1
ATOM 1064 C CA . PHE A 1 136 ? 18.982 12.851 -5.177 1.00 85.19 136 PHE A CA 1
ATOM 1065 C C . PHE A 1 136 ? 20.451 12.570 -5.549 1.00 85.19 136 PHE A C 1
ATOM 1067 O O . PHE A 1 136 ? 21.226 13.499 -5.772 1.00 85.19 136 PHE A O 1
ATOM 1074 N N . LEU A 1 137 ? 20.839 11.293 -5.643 1.00 83.75 137 LEU A N 1
ATOM 1075 C CA . LEU A 1 137 ? 22.189 10.879 -6.038 1.00 83.75 137 LEU A CA 1
ATOM 1076 C C . LEU A 1 137 ? 22.466 11.085 -7.537 1.00 83.75 137 LEU A C 1
ATOM 1078 O O . LEU A 1 137 ? 23.605 11.378 -7.900 1.00 83.75 137 LEU A O 1
ATOM 1082 N N . GLU A 1 138 ? 21.455 10.926 -8.395 1.00 83.06 138 GLU A N 1
ATOM 1083 C CA . GLU A 1 138 ? 21.563 11.129 -9.847 1.00 83.06 138 GLU A CA 1
ATOM 1084 C C . GLU A 1 138 ? 21.704 12.609 -10.216 1.00 83.06 138 GLU A C 1
ATOM 1086 O O . GLU A 1 138 ? 22.526 12.950 -11.067 1.00 83.06 138 GLU A O 1
ATOM 1091 N N . GLU A 1 139 ? 20.938 13.487 -9.567 1.00 76.44 139 GLU A N 1
ATOM 1092 C CA . GLU A 1 139 ? 20.919 14.919 -9.883 1.00 76.44 139 GLU A CA 1
ATOM 1093 C C . GLU A 1 139 ? 22.010 15.715 -9.148 1.00 76.44 139 GLU A C 1
ATOM 1095 O O . GLU A 1 139 ? 22.346 16.819 -9.575 1.00 76.44 139 GLU A O 1
ATOM 1100 N N . ALA A 1 140 ? 22.587 15.173 -8.063 1.00 65.62 140 ALA A N 1
ATOM 1101 C CA . ALA A 1 140 ? 23.611 15.814 -7.217 1.00 65.62 140 ALA A CA 1
ATOM 1102 C C . ALA A 1 140 ? 23.248 17.237 -6.716 1.00 65.62 140 ALA A C 1
ATOM 1104 O O . ALA A 1 140 ? 24.097 17.972 -6.207 1.00 65.62 140 ALA A O 1
ATOM 1105 N N . VAL A 1 141 ? 21.974 17.609 -6.835 1.00 70.81 141 VAL A N 1
ATOM 1106 C CA . VAL A 1 141 ? 21.328 18.846 -6.396 1.00 70.81 141 VAL A CA 1
ATOM 1107 C C . VAL A 1 141 ? 19.999 18.437 -5.763 1.00 70.81 141 VAL A C 1
ATOM 1109 O O . VAL A 1 141 ? 19.440 17.390 -6.091 1.00 70.81 141 VAL A O 1
ATOM 1112 N N . PHE A 1 142 ? 19.497 19.228 -4.812 1.00 72.56 142 PHE A N 1
ATOM 1113 C CA . PHE A 1 142 ? 18.196 18.952 -4.212 1.00 72.56 142 PHE A CA 1
ATOM 1114 C C . PHE A 1 142 ? 17.112 18.931 -5.305 1.00 72.56 142 PHE A C 1
ATOM 1116 O O . PHE A 1 142 ? 17.019 19.909 -6.054 1.00 72.56 142 PHE A O 1
ATOM 1123 N N . PRO A 1 143 ? 16.316 17.850 -5.412 1.00 67.81 143 PRO A N 1
ATOM 1124 C CA . PRO A 1 143 ? 15.418 17.676 -6.538 1.00 67.81 143 PRO A CA 1
ATOM 1125 C C . PRO A 1 143 ? 14.405 18.826 -6.633 1.00 67.81 143 PRO A C 1
ATOM 1127 O O . PRO A 1 143 ? 13.909 19.298 -5.601 1.00 67.81 143 PRO A O 1
ATOM 1130 N N . PRO A 1 144 ? 14.045 19.265 -7.854 1.00 67.62 144 PRO A N 1
ATOM 1131 C CA . PRO A 1 144 ? 12.942 20.200 -8.054 1.00 67.62 144 PRO A CA 1
ATOM 1132 C C . PRO A 1 144 ? 11.636 19.611 -7.495 1.00 67.62 144 PRO A C 1
ATOM 1134 O O . PRO A 1 144 ? 11.554 18.418 -7.213 1.00 67.62 144 PRO A O 1
ATOM 1137 N N . ALA A 1 145 ? 10.581 20.422 -7.353 1.00 62.78 145 ALA A N 1
ATOM 1138 C CA . ALA A 1 145 ? 9.341 20.029 -6.663 1.00 62.78 145 ALA A CA 1
ATOM 1139 C C . ALA A 1 145 ? 8.758 18.655 -7.084 1.00 62.78 145 ALA A C 1
ATOM 1141 O O . ALA A 1 145 ? 8.223 17.940 -6.240 1.00 62.78 145 ALA A O 1
ATOM 1142 N N . GLY A 1 146 ? 8.915 18.244 -8.351 1.00 65.12 146 GLY A N 1
ATOM 1143 C CA . GLY A 1 146 ? 8.503 16.916 -8.836 1.00 65.12 146 GLY A CA 1
ATOM 1144 C C . GLY A 1 146 ? 9.354 15.738 -8.328 1.00 65.12 146 GLY A C 1
ATOM 1145 O O . GLY A 1 146 ? 8.835 14.640 -8.148 1.00 65.12 146 GLY A O 1
ATOM 1146 N N . GLY A 1 147 ? 10.637 15.948 -8.023 1.00 75.50 147 GLY A N 1
ATOM 1147 C CA . GLY A 1 147 ? 11.520 14.920 -7.459 1.00 75.50 147 GLY A CA 1
ATOM 1148 C C . GLY A 1 147 ? 11.349 14.711 -5.946 1.00 75.50 147 GLY A C 1
ATOM 1149 O O . GLY A 1 147 ? 11.916 13.773 -5.389 1.00 75.50 147 GLY A O 1
ATOM 1150 N N . LEU A 1 148 ? 10.521 15.528 -5.276 1.00 85.38 148 LEU A N 1
ATOM 1151 C CA . LEU A 1 148 ? 10.112 15.315 -3.879 1.00 85.38 148 LEU A CA 1
ATOM 1152 C C . LEU A 1 148 ? 8.937 14.346 -3.729 1.00 85.38 148 LEU A C 1
ATOM 1154 O O . LEU A 1 148 ? 8.685 13.871 -2.620 1.00 85.38 148 LEU A O 1
ATOM 1158 N N . ALA A 1 149 ? 8.240 14.010 -4.818 1.00 87.94 149 ALA A N 1
ATOM 1159 C CA . ALA A 1 149 ? 7.093 13.109 -4.770 1.00 87.94 149 ALA A CA 1
ATOM 1160 C C . ALA A 1 149 ? 7.396 11.782 -4.041 1.00 87.94 149 ALA A C 1
ATOM 1162 O O . ALA A 1 149 ? 6.636 11.429 -3.134 1.00 87.94 149 ALA A O 1
ATOM 1163 N N . PRO A 1 150 ? 8.517 11.073 -4.307 1.00 91.56 150 PRO A N 1
ATOM 1164 C CA . PRO A 1 150 ? 8.804 9.817 -3.616 1.00 91.56 150 PRO A CA 1
ATOM 1165 C C . PRO A 1 150 ? 9.024 9.990 -2.106 1.00 91.56 150 PRO A C 1
ATOM 1167 O O . PRO A 1 150 ? 8.700 9.088 -1.338 1.00 91.56 150 PRO A O 1
ATOM 1170 N N . LEU A 1 151 ? 9.493 11.159 -1.651 1.00 92.19 151 LEU A N 1
ATOM 1171 C CA . LEU A 1 151 ? 9.612 11.459 -0.223 1.00 92.19 151 LEU A CA 1
ATOM 1172 C C . LEU A 1 151 ? 8.232 11.609 0.434 1.00 92.19 151 LEU A C 1
ATOM 1174 O O . LEU A 1 151 ? 8.006 11.061 1.513 1.00 92.19 151 LEU A O 1
ATOM 1178 N N . TYR A 1 152 ? 7.290 12.300 -0.218 1.00 92.94 152 TYR A N 1
ATOM 1179 C CA . TYR A 1 152 ? 5.915 12.415 0.283 1.00 92.94 152 TYR A CA 1
ATOM 1180 C C . TYR A 1 152 ? 5.224 11.052 0.356 1.00 92.94 152 TYR A C 1
ATOM 1182 O O . TYR A 1 152 ? 4.594 10.737 1.369 1.00 92.94 152 TYR A O 1
ATOM 1190 N N . PHE A 1 153 ? 5.413 10.210 -0.663 1.00 93.69 153 PHE A N 1
ATOM 1191 C CA . PHE A 1 153 ? 4.945 8.827 -0.639 1.00 93.69 153 PHE A CA 1
ATOM 1192 C C . PHE A 1 153 ? 5.593 8.025 0.494 1.00 93.69 153 PHE A C 1
ATOM 1194 O O . PHE A 1 153 ? 4.881 7.351 1.234 1.00 93.69 153 PHE A O 1
ATOM 1201 N N . ALA A 1 154 ? 6.909 8.141 0.703 1.00 95.88 154 ALA A N 1
ATOM 1202 C CA . ALA A 1 154 ? 7.607 7.446 1.784 1.00 95.88 154 ALA A CA 1
ATOM 1203 C C . ALA A 1 154 ? 7.039 7.803 3.166 1.00 95.88 154 ALA A C 1
ATOM 1205 O O . ALA A 1 154 ? 6.755 6.914 3.972 1.00 95.88 154 ALA A O 1
ATOM 1206 N N . VAL A 1 155 ? 6.813 9.096 3.420 1.00 95.81 155 VAL A N 1
ATOM 1207 C CA . VAL A 1 155 ? 6.195 9.577 4.664 1.00 95.81 155 VAL A CA 1
ATOM 1208 C C . VAL A 1 155 ? 4.762 9.059 4.794 1.00 95.81 155 VAL A C 1
ATOM 1210 O O . VAL A 1 155 ? 4.393 8.556 5.855 1.00 95.81 155 VAL A O 1
ATOM 1213 N N . GLY A 1 156 ? 3.965 9.127 3.725 1.00 96.19 156 GLY A N 1
ATOM 1214 C CA . GLY A 1 156 ? 2.593 8.622 3.711 1.00 96.19 156 GLY A CA 1
ATOM 1215 C C . GLY A 1 156 ? 2.509 7.127 4.023 1.00 96.19 156 GLY A C 1
ATOM 1216 O O . GLY A 1 156 ? 1.790 6.728 4.939 1.00 96.19 156 GLY A O 1
ATOM 1217 N N . TYR A 1 157 ? 3.299 6.300 3.339 1.00 97.38 157 TYR A N 1
ATOM 1218 C CA . TYR A 1 157 ? 3.362 4.858 3.582 1.00 97.38 157 TYR A CA 1
ATOM 1219 C C . TYR A 1 157 ? 3.855 4.524 4.997 1.00 97.38 157 TYR A C 1
ATOM 1221 O O . TYR A 1 157 ? 3.299 3.638 5.653 1.00 97.38 157 TYR A O 1
ATOM 1229 N N . PHE A 1 158 ? 4.832 5.271 5.521 1.00 97.25 158 PHE A N 1
ATOM 1230 C CA . PHE A 1 158 ? 5.293 5.107 6.900 1.00 97.25 158 PHE A CA 1
ATOM 1231 C C . PHE A 1 158 ? 4.197 5.445 7.923 1.00 97.25 158 PHE A C 1
ATOM 1233 O O . PHE A 1 158 ? 4.013 4.714 8.900 1.00 97.25 158 PHE A O 1
ATOM 1240 N N . LEU A 1 159 ? 3.428 6.514 7.692 1.00 96.31 159 LEU A N 1
ATOM 1241 C CA . LEU A 1 159 ? 2.278 6.863 8.530 1.00 96.31 159 LEU A CA 1
ATOM 1242 C C . LEU A 1 159 ? 1.205 5.769 8.491 1.00 96.31 159 LEU A C 1
ATOM 1244 O O . LEU A 1 159 ? 0.685 5.399 9.544 1.00 96.31 159 LEU A O 1
ATOM 1248 N N . ILE A 1 160 ? 0.916 5.206 7.313 1.00 97.12 160 ILE A N 1
ATOM 1249 C CA . ILE A 1 160 ? -0.026 4.086 7.159 1.00 97.12 160 ILE A CA 1
ATOM 1250 C C . ILE A 1 160 ? 0.450 2.871 7.962 1.00 97.12 160 ILE A C 1
ATOM 1252 O O . ILE A 1 160 ? -0.312 2.341 8.774 1.00 97.12 160 ILE A O 1
ATOM 1256 N N . PHE A 1 161 ? 1.715 2.468 7.804 1.00 96.75 161 PHE A N 1
ATOM 1257 C CA . PHE A 1 161 ? 2.328 1.392 8.589 1.00 96.75 161 PHE A CA 1
ATOM 1258 C C . PHE A 1 161 ? 2.179 1.630 10.097 1.00 96.75 161 PHE A C 1
ATOM 1260 O O . PHE A 1 161 ? 1.754 0.744 10.844 1.00 96.75 161 PHE A O 1
ATOM 1267 N N . TRP A 1 162 ? 2.500 2.841 10.550 1.00 93.69 162 TRP A N 1
ATOM 1268 C CA . TRP A 1 162 ? 2.443 3.203 11.960 1.00 93.69 162 TRP A CA 1
ATOM 1269 C C . TRP A 1 162 ? 1.019 3.141 12.526 1.00 93.69 162 TRP A C 1
ATOM 1271 O O . TRP A 1 162 ? 0.811 2.616 13.626 1.00 93.69 162 TRP A O 1
ATOM 1281 N N . ILE A 1 163 ? 0.029 3.626 11.770 1.00 93.38 163 ILE A N 1
ATOM 1282 C CA . ILE A 1 163 ? -1.384 3.548 12.153 1.00 93.38 163 ILE A CA 1
ATOM 1283 C C . ILE A 1 163 ? -1.838 2.087 12.216 1.00 93.38 163 ILE A C 1
ATOM 1285 O O . ILE A 1 163 ? -2.420 1.686 13.226 1.00 93.38 163 ILE A O 1
ATOM 1289 N N . LEU A 1 164 ? -1.520 1.273 11.204 1.00 94.00 164 LEU A N 1
ATOM 1290 C CA . LEU A 1 164 ? -1.854 -0.155 11.179 1.00 94.00 164 LEU A CA 1
ATOM 1291 C C . LEU A 1 164 ? -1.269 -0.894 12.391 1.00 94.00 164 LEU A C 1
ATOM 1293 O O . LEU A 1 164 ? -2.000 -1.590 13.097 1.00 94.00 164 LEU A O 1
ATOM 1297 N N . LYS A 1 165 ? 0.013 -0.670 12.714 1.00 91.75 165 LYS A N 1
ATOM 1298 C CA . LYS A 1 165 ? 0.670 -1.283 13.882 1.00 91.75 165 LYS A CA 1
ATOM 1299 C C . LYS A 1 165 ? -0.025 -0.909 15.197 1.00 91.75 165 LYS A C 1
ATOM 1301 O O . LYS A 1 165 ? -0.168 -1.747 16.087 1.00 91.75 165 LYS A O 1
ATOM 1306 N N . ARG A 1 166 ? -0.494 0.337 15.334 1.00 88.25 166 ARG A N 1
ATOM 1307 C CA . ARG A 1 166 ? -1.242 0.789 16.523 1.00 88.25 166 ARG A CA 1
ATOM 1308 C C . ARG A 1 166 ? -2.651 0.209 16.590 1.00 88.25 166 ARG A C 1
ATOM 1310 O O . ARG A 1 166 ? -3.105 -0.155 17.676 1.00 88.25 166 ARG A O 1
ATOM 1317 N N . LEU A 1 167 ? -3.330 0.117 15.450 1.00 88.44 167 LEU A N 1
ATOM 1318 C CA . LEU A 1 167 ? -4.659 -0.481 15.351 1.00 88.44 167 LEU A CA 1
ATOM 1319 C C . LEU A 1 167 ? -4.630 -2.003 15.547 1.00 88.44 167 LEU A C 1
ATOM 1321 O O . LEU A 1 167 ? -5.651 -2.553 15.949 1.00 88.44 167 LEU A O 1
ATOM 1325 N N . GLY A 1 168 ? -3.473 -2.658 15.375 1.00 81.06 168 GLY A N 1
ATOM 1326 C CA . GLY A 1 168 ? -3.245 -4.086 15.649 1.00 81.06 168 GLY A CA 1
ATOM 1327 C C . GLY A 1 168 ? -3.808 -4.572 16.990 1.00 81.06 168 GLY A C 1
ATOM 1328 O O . GLY A 1 168 ? -4.310 -5.684 17.093 1.00 81.06 168 GLY A O 1
ATOM 1329 N N . LYS A 1 169 ? -3.829 -3.704 18.010 1.00 75.19 169 LYS A N 1
ATOM 1330 C CA . LYS A 1 169 ? -4.367 -4.013 19.349 1.00 75.19 169 LYS A CA 1
ATOM 1331 C C . LYS A 1 169 ? -5.902 -4.022 19.438 1.00 75.19 169 LYS A C 1
ATOM 1333 O O . LYS A 1 169 ? -6.443 -4.315 20.498 1.00 75.19 169 LYS A O 1
ATOM 1338 N N . ARG A 1 170 ? -6.610 -3.621 18.379 1.00 76.00 170 ARG A N 1
ATOM 1339 C CA . ARG A 1 170 ? -8.068 -3.401 18.349 1.00 76.00 170 ARG A CA 1
ATOM 1340 C C . ARG A 1 170 ? -8.703 -4.049 17.111 1.00 76.00 170 ARG A C 1
ATOM 1342 O O . ARG A 1 170 ? -9.450 -3.391 16.386 1.00 76.00 170 ARG A O 1
ATOM 1349 N N . LYS A 1 171 ? -8.377 -5.318 16.847 1.00 68.94 171 LYS A N 1
ATOM 1350 C CA . LYS A 1 171 ? -8.920 -6.089 15.715 1.00 68.94 171 LYS A CA 1
ATOM 1351 C C . LYS A 1 171 ? -10.454 -6.125 15.805 1.00 68.94 171 LYS A C 1
ATOM 1353 O O . LYS A 1 171 ? -10.995 -6.470 16.853 1.00 68.94 171 LYS A O 1
ATOM 1358 N N . ARG A 1 172 ? -11.149 -5.701 14.739 1.00 75.19 172 ARG A N 1
ATOM 1359 C CA . ARG A 1 172 ? -12.626 -5.637 14.698 1.00 75.19 172 ARG A CA 1
ATOM 1360 C C . ARG A 1 172 ? -13.255 -6.810 13.951 1.00 75.19 172 ARG A C 1
ATOM 1362 O O . ARG A 1 172 ? -14.171 -7.426 14.473 1.00 75.19 172 ARG A O 1
ATOM 1369 N N . HIS A 1 173 ? -12.782 -7.085 12.741 1.00 88.38 173 HIS A N 1
ATOM 1370 C CA . HIS A 1 173 ? -13.245 -8.170 11.876 1.00 88.38 173 HIS A CA 1
ATOM 1371 C C . HIS A 1 173 ? -12.110 -8.582 10.930 1.00 88.38 173 HIS A C 1
ATOM 1373 O O . HIS A 1 173 ? -11.138 -7.836 10.781 1.00 88.38 173 HIS A O 1
ATOM 1379 N N . GLU A 1 174 ? -12.228 -9.746 10.292 1.00 90.50 174 GLU A N 1
ATOM 1380 C CA . GLU A 1 174 ? -11.299 -10.157 9.233 1.00 90.50 174 GLU A CA 1
ATOM 1381 C C . GLU A 1 174 ? -11.391 -9.203 8.033 1.00 90.50 174 GLU A C 1
ATOM 1383 O O . GLU A 1 174 ? -12.470 -8.717 7.681 1.00 90.50 174 GLU A O 1
ATOM 1388 N N . GLY A 1 175 ? -10.250 -8.891 7.427 1.00 92.25 175 GLY A N 1
ATOM 1389 C CA . GLY A 1 175 ? -10.140 -7.940 6.323 1.00 92.25 175 GLY A CA 1
ATOM 1390 C C . GLY A 1 175 ? -10.117 -6.474 6.764 1.00 92.25 175 GLY A C 1
ATOM 1391 O O . GLY A 1 175 ? -10.052 -5.589 5.910 1.00 92.25 175 GLY A O 1
ATOM 1392 N N . PHE A 1 176 ? -10.182 -6.178 8.070 1.00 94.12 176 PHE A N 1
ATOM 1393 C CA . PHE A 1 176 ? -10.196 -4.799 8.567 1.00 94.12 176 PHE A CA 1
ATOM 1394 C C . PHE A 1 176 ? -8.904 -4.053 8.221 1.00 94.12 176 PHE A C 1
ATOM 1396 O O . PHE A 1 176 ? -8.962 -2.928 7.723 1.00 94.12 176 PHE A O 1
ATOM 1403 N N . PHE A 1 177 ? -7.744 -4.663 8.478 1.00 94.81 177 PHE A N 1
ATOM 1404 C CA . PHE A 1 177 ? -6.452 -4.022 8.220 1.00 94.81 177 PHE A CA 1
ATOM 1405 C C . PHE A 1 177 ? -6.190 -3.883 6.728 1.00 94.81 177 PHE A C 1
ATOM 1407 O O . PHE A 1 177 ? -5.697 -2.843 6.299 1.00 94.81 177 PHE A O 1
ATOM 1414 N N . THR A 1 178 ? -6.610 -4.875 5.950 1.00 95.19 178 THR A N 1
ATOM 1415 C CA . THR A 1 178 ? -6.524 -4.868 4.493 1.00 95.19 178 THR A CA 1
ATOM 1416 C C . THR A 1 178 ? -7.353 -3.735 3.903 1.00 95.19 178 THR A C 1
ATOM 1418 O O . THR A 1 178 ? -6.837 -2.929 3.133 1.00 95.19 178 THR A O 1
ATOM 1421 N N . CYS A 1 179 ? -8.620 -3.607 4.308 1.00 95.06 179 CYS A N 1
ATOM 1422 C CA . CYS A 1 179 ? -9.481 -2.519 3.849 1.00 95.06 179 CYS A CA 1
ATOM 1423 C C . CYS A 1 179 ? -8.937 -1.152 4.273 1.00 95.06 179 CYS A C 1
ATOM 1425 O O . CYS A 1 179 ? -8.885 -0.231 3.460 1.00 95.06 179 CYS A O 1
ATOM 1427 N N . PHE A 1 180 ? -8.495 -1.022 5.530 1.00 95.31 180 PHE A N 1
ATOM 1428 C CA . PHE A 1 180 ? -7.900 0.215 6.029 1.00 95.31 180 PHE A CA 1
ATOM 1429 C C . PHE A 1 180 ? -6.660 0.605 5.223 1.00 95.31 180 PHE A C 1
ATOM 1431 O O . PHE A 1 180 ? -6.519 1.766 4.835 1.00 95.31 180 PHE A O 1
ATOM 1438 N N . TYR A 1 181 ? -5.779 -0.363 4.965 1.00 96.00 181 TYR A N 1
ATOM 1439 C CA . TYR A 1 181 ? -4.598 -0.186 4.139 1.00 96.00 181 TYR A CA 1
ATOM 1440 C C . TYR A 1 181 ? -5.003 0.315 2.751 1.00 96.00 181 TYR A C 1
ATOM 1442 O O . TYR A 1 181 ? -4.637 1.439 2.419 1.00 96.00 181 TYR A O 1
ATOM 1450 N N . LEU A 1 182 ? -5.837 -0.430 2.012 1.00 95.38 182 LEU A N 1
ATOM 1451 C CA . LEU A 1 182 ? -6.273 -0.081 0.653 1.00 95.38 182 LEU A CA 1
ATOM 1452 C C . LEU A 1 182 ? -6.922 1.307 0.557 1.00 95.38 182 LEU A C 1
ATOM 1454 O O . LEU A 1 182 ? -6.617 2.069 -0.359 1.00 95.38 182 LEU A O 1
ATOM 1458 N N . VAL A 1 183 ? -7.792 1.669 1.505 1.00 96.19 183 VAL A N 1
ATOM 1459 C CA . VAL A 1 183 ? -8.381 3.016 1.552 1.00 96.19 183 VAL A CA 1
ATOM 1460 C C . VAL A 1 183 ? -7.295 4.068 1.763 1.00 96.19 183 VAL A C 1
ATOM 1462 O O . VAL A 1 183 ? -7.270 5.076 1.061 1.00 96.19 183 VAL A O 1
ATOM 1465 N N . SER A 1 184 ? -6.373 3.829 2.696 1.00 96.12 184 SER A N 1
ATOM 1466 C CA . SER A 1 184 ? -5.328 4.796 3.036 1.00 96.12 184 SER A CA 1
ATOM 1467 C C . SER A 1 184 ? -4.342 5.017 1.890 1.00 96.12 184 SER A C 1
ATOM 1469 O O . SER A 1 184 ? -4.016 6.165 1.596 1.00 96.12 184 SER A O 1
ATOM 1471 N N . ILE A 1 185 ? -3.899 3.951 1.212 1.00 94.94 185 ILE A N 1
ATOM 1472 C CA . ILE A 1 185 ? -3.027 4.091 0.037 1.00 94.94 185 ILE A CA 1
ATOM 1473 C C . ILE A 1 185 ? -3.757 4.742 -1.139 1.00 94.94 185 ILE A C 1
ATOM 1475 O O . ILE A 1 185 ? -3.173 5.596 -1.797 1.00 94.94 185 ILE A O 1
ATOM 1479 N N . SER A 1 186 ? -5.044 4.451 -1.348 1.00 95.06 186 SER A N 1
ATOM 1480 C CA . SER A 1 186 ? -5.829 5.123 -2.393 1.00 95.06 186 SER A CA 1
ATOM 1481 C C . SER A 1 186 ? -5.967 6.628 -2.136 1.00 95.06 186 SER A C 1
ATOM 1483 O O . SER A 1 186 ? -5.795 7.432 -3.048 1.00 95.06 186 SER A O 1
ATOM 1485 N N . ILE A 1 187 ? -6.224 7.030 -0.884 1.00 95.19 187 ILE A N 1
ATOM 1486 C CA . ILE A 1 187 ? -6.259 8.448 -0.492 1.00 95.19 187 ILE A CA 1
ATOM 1487 C C . ILE A 1 187 ? -4.888 9.098 -0.703 1.00 95.19 187 ILE A C 1
ATOM 1489 O O . ILE A 1 187 ? -4.821 10.211 -1.223 1.00 95.19 187 ILE A O 1
ATOM 1493 N N . LEU A 1 188 ? -3.802 8.413 -0.330 1.00 94.12 188 LEU A N 1
ATOM 1494 C CA . LEU A 1 188 ? -2.442 8.919 -0.509 1.00 94.12 188 LEU A CA 1
ATOM 1495 C C . LEU A 1 188 ? -2.135 9.167 -1.994 1.00 94.12 188 LEU A C 1
ATOM 1497 O O . LEU A 1 188 ? -1.752 10.279 -2.345 1.00 94.12 188 LEU A O 1
ATOM 1501 N N . GLU A 1 189 ? -2.387 8.184 -2.860 1.00 90.81 189 GLU A N 1
ATOM 1502 C CA . GLU A 1 189 ? -2.198 8.280 -4.316 1.00 90.81 189 GLU A CA 1
ATOM 1503 C C . GLU A 1 189 ? -3.022 9.417 -4.937 1.00 90.81 189 GLU A C 1
ATOM 1505 O O . GLU A 1 189 ? -2.481 10.236 -5.676 1.00 90.81 189 GLU A O 1
ATOM 1510 N N . ILE A 1 190 ? -4.310 9.539 -4.589 1.00 92.50 190 ILE A N 1
ATOM 1511 C CA . ILE A 1 190 ? -5.163 10.629 -5.094 1.00 92.50 190 ILE A CA 1
ATOM 1512 C C . ILE A 1 190 ? -4.652 11.992 -4.601 1.00 92.50 190 ILE A C 1
ATOM 1514 O O . ILE A 1 190 ? -4.582 12.945 -5.376 1.00 92.50 190 ILE A O 1
ATOM 1518 N N . SER A 1 191 ? -4.270 12.099 -3.324 1.00 91.06 191 SER A N 1
ATOM 1519 C CA . SER A 1 191 ? -3.826 13.366 -2.725 1.00 91.06 191 SER A CA 1
ATOM 1520 C C . SER A 1 191 ? -2.465 13.843 -3.232 1.00 91.06 191 SER A C 1
ATOM 1522 O O . SER A 1 191 ? -2.226 15.048 -3.285 1.00 91.06 191 SER A O 1
ATOM 1524 N N . LEU A 1 192 ? -1.584 12.919 -3.622 1.00 89.81 192 LEU A N 1
ATOM 1525 C CA . LEU A 1 192 ? -0.244 13.214 -4.131 1.00 89.81 192 LEU A CA 1
ATOM 1526 C C . LEU A 1 192 ? -0.149 13.136 -5.655 1.00 89.81 192 LEU A C 1
ATOM 1528 O O . LEU A 1 192 ? 0.922 13.403 -6.199 1.00 89.81 192 LEU A O 1
ATOM 1532 N N . PHE A 1 193 ? -1.248 12.837 -6.354 1.00 85.38 193 PHE A N 1
ATOM 1533 C CA . PHE A 1 193 ? -1.269 12.698 -7.809 1.00 85.38 193 PHE A CA 1
ATOM 1534 C C . PHE A 1 193 ? -0.627 13.902 -8.531 1.00 85.38 193 PHE A C 1
ATOM 1536 O O . PHE A 1 193 ? 0.196 13.721 -9.423 1.00 85.38 193 PHE A O 1
ATOM 1543 N N . TRP A 1 194 ? -0.924 15.127 -8.090 1.00 81.44 194 TRP A N 1
ATOM 1544 C CA . TRP A 1 194 ? -0.386 16.373 -8.655 1.00 81.44 194 TRP A CA 1
ATOM 1545 C C . TRP A 1 194 ? 1.136 16.547 -8.504 1.00 81.44 194 TRP A C 1
ATOM 1547 O O . TRP A 1 194 ? 1.725 17.369 -9.200 1.00 81.44 194 TRP A O 1
ATOM 1557 N N . THR A 1 195 ? 1.777 15.792 -7.606 1.00 78.94 195 THR A N 1
ATOM 1558 C CA . THR A 1 195 ? 3.237 15.823 -7.406 1.00 78.94 195 THR A CA 1
ATOM 1559 C C . THR A 1 195 ? 3.974 14.836 -8.311 1.00 78.94 195 THR A C 1
ATOM 1561 O O . THR A 1 195 ? 5.165 15.007 -8.567 1.00 78.94 195 THR A O 1
ATOM 1564 N N . ALA A 1 196 ? 3.281 13.814 -8.823 1.00 68.00 196 ALA A N 1
ATOM 1565 C CA . ALA A 1 196 ? 3.870 12.807 -9.691 1.00 68.00 196 ALA A CA 1
ATOM 1566 C C . ALA A 1 196 ? 4.013 13.352 -11.122 1.00 68.00 196 ALA A C 1
ATOM 1568 O O . ALA A 1 196 ? 3.037 13.468 -11.863 1.00 68.00 196 ALA A O 1
ATOM 1569 N N . ALA A 1 197 ? 5.242 13.679 -11.523 1.00 59.78 197 ALA A N 1
ATOM 1570 C CA . ALA A 1 197 ? 5.541 14.087 -12.890 1.00 59.78 197 ALA A CA 1
ATOM 1571 C C . ALA A 1 197 ? 5.545 12.874 -13.838 1.00 59.78 197 ALA A C 1
ATOM 1573 O O . ALA A 1 197 ? 6.321 11.937 -13.655 1.00 59.78 197 ALA A O 1
ATOM 1574 N N . GLY A 1 198 ? 4.708 12.923 -14.878 1.00 67.00 198 GLY A N 1
ATOM 1575 C CA . GLY A 1 198 ? 4.669 11.916 -15.940 1.00 67.00 198 GLY A CA 1
ATOM 1576 C C . GLY A 1 198 ? 3.952 10.613 -15.562 1.00 67.00 198 GLY A C 1
ATOM 1577 O O . GLY A 1 198 ? 3.875 10.196 -14.405 1.00 67.00 198 GLY A O 1
ATOM 1578 N N . GLY A 1 199 ? 3.390 9.952 -16.570 1.00 73.12 199 GLY A N 1
ATOM 1579 C CA . GLY A 1 199 ? 2.676 8.691 -16.413 1.00 73.12 199 GLY A CA 1
ATOM 1580 C C . GLY A 1 199 ? 1.869 8.348 -17.656 1.00 73.12 199 GLY A C 1
ATOM 1581 O O . GLY A 1 199 ? 1.692 9.185 -18.538 1.00 73.12 199 GLY A O 1
ATOM 1582 N N . VAL A 1 200 ? 1.380 7.111 -17.720 1.00 79.06 200 VAL A N 1
ATOM 1583 C CA . VAL A 1 200 ? 0.464 6.701 -18.788 1.00 79.06 200 VAL A CA 1
ATOM 1584 C C . VAL A 1 200 ? -0.847 7.474 -18.631 1.00 79.06 200 VAL A C 1
ATOM 1586 O O . VAL A 1 200 ? -1.430 7.520 -17.543 1.00 79.06 200 VAL A O 1
ATOM 1589 N N . MET A 1 201 ? -1.290 8.102 -19.714 1.00 82.38 201 MET A N 1
ATOM 1590 C CA . MET A 1 201 ? -2.525 8.878 -19.772 1.00 82.38 201 MET A CA 1
ATOM 1591 C C . MET A 1 201 ? -3.571 8.077 -20.547 1.00 82.38 201 MET A C 1
ATOM 1593 O O . MET A 1 201 ? -3.280 7.553 -21.617 1.00 82.38 201 MET A O 1
ATOM 1597 N N . PHE A 1 202 ? -4.793 8.001 -20.026 1.00 79.75 202 PHE A N 1
ATOM 1598 C CA . PHE A 1 202 ? -5.965 7.543 -20.769 1.00 79.75 202 PHE A CA 1
ATOM 1599 C C . PHE A 1 202 ? -6.797 8.775 -21.134 1.00 79.75 202 PHE A C 1
ATOM 1601 O O . PHE A 1 202 ? -7.564 9.301 -20.323 1.00 79.75 202 PHE A O 1
ATOM 1608 N N . GLY A 1 203 ? -6.598 9.284 -22.353 1.00 83.56 203 GLY A N 1
ATOM 1609 C CA . GLY A 1 203 ? -7.148 10.578 -22.759 1.00 83.56 203 GLY A CA 1
ATOM 1610 C C . GLY A 1 203 ? -6.587 11.713 -21.885 1.00 83.56 203 GLY A C 1
ATOM 1611 O O . GLY A 1 203 ? -5.369 11.802 -21.736 1.00 83.56 203 GLY A O 1
ATOM 1612 N N . PRO A 1 204 ? -7.429 12.575 -21.278 1.00 83.62 204 PRO A N 1
ATOM 1613 C CA . PRO A 1 204 ? -6.956 13.645 -20.399 1.00 83.62 204 PRO A CA 1
ATOM 1614 C C . PRO A 1 204 ? -6.676 13.175 -18.961 1.00 83.62 204 PRO A C 1
ATOM 1616 O O . PRO A 1 204 ? -6.199 13.968 -18.151 1.00 83.62 204 PRO A O 1
ATOM 1619 N N . ILE A 1 205 ? -7.001 11.921 -18.617 1.00 86.00 205 ILE A N 1
ATOM 1620 C CA . ILE A 1 205 ? -6.956 11.434 -17.236 1.00 86.00 205 ILE A CA 1
ATOM 1621 C C . ILE A 1 205 ? -5.745 10.509 -17.042 1.00 86.00 205 ILE A C 1
ATOM 1623 O O . ILE A 1 205 ? -5.598 9.513 -17.752 1.00 86.00 205 ILE A O 1
ATOM 1627 N N . PRO A 1 206 ? -4.892 10.777 -16.047 1.00 87.81 206 PRO A N 1
ATOM 1628 C CA . PRO A 1 206 ? -3.804 9.885 -15.680 1.00 87.81 206 PRO A CA 1
ATOM 1629 C C . PRO A 1 206 ? -4.327 8.545 -15.171 1.00 87.81 206 PRO A C 1
ATOM 1631 O O . PRO A 1 206 ? -5.151 8.477 -14.257 1.00 87.81 206 PRO A O 1
ATOM 1634 N N . TYR A 1 207 ? -3.769 7.467 -15.711 1.00 86.81 207 TYR A N 1
ATOM 1635 C CA . TYR A 1 207 ? -4.126 6.088 -15.383 1.00 86.81 207 TYR A CA 1
ATOM 1636 C C . TYR A 1 207 ? -4.078 5.789 -13.871 1.00 86.81 207 TYR A C 1
ATOM 1638 O O . TYR A 1 207 ? -4.991 5.169 -13.325 1.00 86.81 207 TYR A O 1
ATOM 1646 N N . LYS A 1 208 ? -3.061 6.304 -13.164 1.00 86.38 208 LYS A N 1
ATOM 1647 C CA . LYS A 1 208 ? -2.917 6.136 -11.705 1.00 86.38 208 LYS A CA 1
ATOM 1648 C C . LYS A 1 208 ? -4.095 6.715 -10.918 1.00 86.38 208 LYS A C 1
ATOM 1650 O O . LYS A 1 208 ? -4.479 6.149 -9.901 1.00 86.38 208 LYS A O 1
ATOM 1655 N N . LEU A 1 209 ? -4.688 7.812 -11.394 1.00 90.06 209 LEU A N 1
ATOM 1656 C CA . LEU A 1 209 ? -5.842 8.434 -10.749 1.00 90.06 209 LEU A CA 1
ATOM 1657 C C . LEU A 1 209 ? -7.080 7.536 -10.877 1.00 90.06 209 LEU A C 1
ATOM 1659 O O . LEU A 1 209 ? -7.773 7.303 -9.890 1.00 90.06 209 LEU A O 1
ATOM 1663 N N . ILE A 1 210 ? -7.318 6.987 -12.075 1.00 91.00 210 ILE A N 1
ATOM 1664 C CA . ILE A 1 210 ? -8.432 6.061 -12.340 1.00 91.00 210 ILE A CA 1
ATOM 1665 C C . ILE A 1 210 ? -8.340 4.854 -11.407 1.00 91.00 210 ILE A C 1
ATOM 1667 O O . ILE A 1 210 ? -9.321 4.491 -10.758 1.00 91.00 210 ILE A O 1
ATOM 1671 N N . LEU A 1 211 ? -7.150 4.266 -11.293 1.00 89.56 211 LEU A N 1
ATOM 1672 C CA . LEU A 1 211 ? -6.925 3.141 -10.396 1.00 89.56 211 LEU A CA 1
ATOM 1673 C C . LEU A 1 211 ? -7.045 3.510 -8.923 1.00 89.56 211 LEU A C 1
ATOM 1675 O O . LEU A 1 211 ? -7.648 2.749 -8.175 1.00 89.56 211 LEU A O 1
ATOM 1679 N N . GLY A 1 212 ? -6.512 4.660 -8.504 1.00 91.62 212 GLY A N 1
ATOM 1680 C CA . GLY A 1 212 ? -6.646 5.141 -7.131 1.00 91.62 212 GLY A CA 1
ATOM 1681 C C . GLY A 1 212 ? -8.115 5.289 -6.731 1.00 91.62 212 GLY A C 1
ATOM 1682 O O . GLY A 1 212 ? -8.524 4.796 -5.682 1.00 91.62 212 GLY A O 1
ATOM 1683 N N . PHE A 1 213 ? -8.943 5.882 -7.596 1.00 94.25 213 PHE A N 1
ATOM 1684 C CA . PHE A 1 213 ? -10.388 5.975 -7.364 1.00 94.25 213 PHE A CA 1
ATOM 1685 C C . PHE A 1 213 ? -11.081 4.611 -7.401 1.00 94.25 213 PHE A C 1
ATOM 1687 O O . PHE A 1 213 ? -11.893 4.322 -6.522 1.00 94.25 213 PHE A O 1
ATOM 1694 N N . GLY A 1 214 ? -10.756 3.760 -8.377 1.00 93.69 214 GLY A N 1
ATOM 1695 C CA . GLY A 1 214 ? -11.323 2.415 -8.479 1.00 93.69 214 GLY A CA 1
ATOM 1696 C C . GLY A 1 214 ? -11.024 1.567 -7.241 1.00 93.69 214 GLY A C 1
ATOM 1697 O O . GLY A 1 214 ? -11.926 0.942 -6.682 1.00 93.69 214 GLY A O 1
ATOM 1698 N N . LEU A 1 215 ? -9.779 1.614 -6.762 1.00 93.19 215 LEU A N 1
ATOM 1699 C CA . LEU A 1 215 ? -9.336 0.921 -5.557 1.00 93.19 215 LEU A CA 1
ATOM 1700 C C . LEU A 1 215 ? -9.998 1.495 -4.300 1.00 93.19 215 LEU A C 1
ATOM 1702 O O . LEU A 1 215 ? -10.407 0.722 -3.436 1.00 93.19 215 LEU A O 1
ATOM 1706 N N . LEU A 1 216 ? -10.171 2.819 -4.216 1.00 95.31 216 LEU A N 1
ATOM 1707 C CA . LEU A 1 216 ? -10.872 3.466 -3.107 1.00 95.31 216 LEU A CA 1
ATOM 1708 C C . LEU A 1 216 ? -12.326 2.996 -3.013 1.00 95.31 216 LEU A C 1
ATOM 1710 O O . LEU A 1 216 ? -12.774 2.601 -1.937 1.00 95.31 216 LEU A O 1
ATOM 1714 N N . VAL A 1 217 ? -13.054 3.024 -4.134 1.00 95.94 217 VAL A N 1
ATOM 1715 C CA . VAL A 1 217 ? -14.454 2.582 -4.192 1.00 95.94 217 VAL A CA 1
ATOM 1716 C C . VAL A 1 217 ? -14.546 1.106 -3.824 1.00 95.94 217 VAL A C 1
ATOM 1718 O O . VAL A 1 217 ? -15.302 0.757 -2.921 1.00 95.94 217 VAL A O 1
ATOM 1721 N N . PHE A 1 218 ? -13.721 0.256 -4.443 1.00 94.12 218 PHE A N 1
ATOM 1722 C CA . PHE A 1 218 ? -13.676 -1.173 -4.140 1.00 94.12 218 PHE A CA 1
ATOM 1723 C C . PHE A 1 218 ? -13.406 -1.438 -2.652 1.00 94.12 218 PHE A C 1
ATOM 1725 O O . PHE A 1 218 ? -14.157 -2.170 -2.007 1.00 94.12 218 PHE A O 1
ATOM 1732 N N . ALA A 1 219 ? -12.377 -0.808 -2.083 1.00 94.12 219 ALA A N 1
ATOM 1733 C CA . ALA A 1 219 ? -11.995 -1.002 -0.691 1.00 94.12 219 ALA A CA 1
ATOM 1734 C C . ALA A 1 219 ? -13.083 -0.529 0.280 1.00 94.12 219 ALA A C 1
ATOM 1736 O O . ALA A 1 219 ? -13.367 -1.222 1.257 1.00 94.12 219 ALA A O 1
ATOM 1737 N N . LEU A 1 220 ? -13.731 0.609 0.008 1.00 93.38 220 LEU A N 1
ATOM 1738 C CA . LEU A 1 220 ? -14.853 1.094 0.813 1.00 93.38 220 LEU A CA 1
ATOM 1739 C C . LEU A 1 220 ? 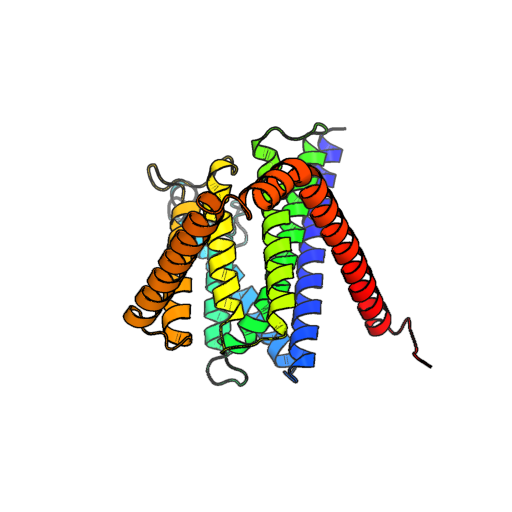-16.054 0.151 0.732 1.00 93.38 220 LEU A C 1
ATOM 1741 O O . LEU A 1 220 ? -16.640 -0.150 1.769 1.00 93.38 220 LEU A O 1
ATOM 1745 N N . THR A 1 221 ? -16.396 -0.354 -0.456 1.00 93.44 221 THR A N 1
ATOM 1746 C CA . THR A 1 221 ? -17.489 -1.320 -0.633 1.00 93.44 221 THR A CA 1
ATOM 1747 C C . THR A 1 221 ? -17.216 -2.611 0.132 1.00 93.44 221 THR A C 1
ATOM 1749 O O . THR A 1 221 ? -18.066 -3.053 0.905 1.00 93.44 221 THR A O 1
ATOM 1752 N N . VAL A 1 222 ? -16.022 -3.192 -0.023 1.00 92.69 222 VAL A N 1
ATOM 1753 C CA . VAL A 1 222 ? -15.631 -4.415 0.694 1.00 92.69 222 VAL A CA 1
ATOM 1754 C C . VAL A 1 222 ? -15.644 -4.181 2.203 1.00 92.69 222 VAL A C 1
ATOM 1756 O O . VAL A 1 222 ? -16.204 -4.989 2.941 1.00 92.69 222 VAL A O 1
ATOM 1759 N N . TRP A 1 223 ? -15.114 -3.050 2.675 1.00 93.19 223 TRP A N 1
ATOM 1760 C CA . TRP A 1 223 ? -15.157 -2.705 4.095 1.00 93.19 223 TRP A CA 1
ATOM 1761 C C . TRP A 1 223 ? -16.594 -2.578 4.606 1.00 93.19 223 TRP A C 1
ATOM 1763 O O . TRP A 1 223 ? -16.911 -3.058 5.694 1.00 93.19 223 TRP A O 1
ATOM 1773 N N . TYR A 1 224 ? -17.482 -1.971 3.820 1.00 91.38 224 TYR A N 1
ATOM 1774 C CA . TYR A 1 224 ? -18.883 -1.803 4.187 1.00 91.38 224 TYR A CA 1
ATOM 1775 C C . TYR A 1 224 ? -19.589 -3.145 4.397 1.00 91.38 224 TYR A C 1
ATOM 1777 O O . TYR A 1 224 ? -20.265 -3.346 5.409 1.00 91.38 224 TYR A O 1
ATOM 1785 N N . ILE A 1 225 ? -19.363 -4.070 3.460 1.00 91.44 225 ILE A N 1
ATOM 1786 C CA . ILE A 1 225 ? -19.919 -5.424 3.477 1.00 91.44 225 ILE A CA 1
ATOM 1787 C C . ILE A 1 225 ? -19.349 -6.219 4.659 1.00 91.44 225 ILE A C 1
ATOM 1789 O O . ILE A 1 225 ? -20.112 -6.753 5.461 1.00 91.44 225 ILE A O 1
ATOM 1793 N N . LEU A 1 226 ? -18.020 -6.256 4.815 1.00 91.31 226 LEU A N 1
ATOM 1794 C CA . LEU A 1 226 ? -17.355 -7.015 5.885 1.00 91.31 226 LEU A CA 1
ATOM 1795 C C . LEU A 1 226 ? -17.649 -6.462 7.282 1.00 91.31 226 LEU A C 1
ATOM 1797 O O . LEU A 1 226 ? -17.703 -7.210 8.254 1.00 91.31 226 LEU A O 1
ATOM 1801 N N . GLY A 1 227 ? -17.849 -5.149 7.392 1.00 87.06 227 GLY A N 1
ATOM 1802 C CA . GLY A 1 227 ? -18.187 -4.493 8.647 1.00 87.06 227 GLY A CA 1
ATOM 1803 C C . GLY A 1 227 ? -19.647 -4.660 9.068 1.00 87.06 227 GLY A C 1
ATOM 1804 O O . GLY A 1 227 ? -19.996 -4.128 10.122 1.00 87.06 227 GLY A O 1
ATOM 1805 N N . ALA A 1 228 ? -20.483 -5.324 8.252 1.00 85.75 228 ALA A N 1
ATOM 1806 C CA . ALA A 1 228 ? -21.932 -5.453 8.437 1.00 85.75 228 ALA A CA 1
ATOM 1807 C C . ALA A 1 228 ? -22.600 -4.118 8.819 1.00 85.75 228 ALA A C 1
ATOM 1809 O O . ALA A 1 228 ? -23.483 -4.056 9.678 1.00 85.75 228 ALA A O 1
ATOM 1810 N N . ARG A 1 229 ? -22.117 -3.017 8.229 1.00 78.94 229 ARG A N 1
ATOM 1811 C CA . ARG A 1 229 ? -22.577 -1.673 8.575 1.00 78.94 229 ARG A CA 1
ATOM 1812 C C . ARG A 1 229 ? -23.861 -1.345 7.827 1.00 78.94 229 ARG A C 1
ATOM 1814 O O . ARG A 1 229 ? -24.106 -1.833 6.729 1.00 78.94 229 ARG A O 1
ATOM 1821 N N . SER A 1 230 ? -24.687 -0.500 8.430 1.00 84.62 230 SER A N 1
ATOM 1822 C CA . SER A 1 230 ? -25.938 -0.024 7.835 1.00 84.62 230 SER A CA 1
ATOM 1823 C C . SER A 1 230 ? -25.850 1.471 7.536 1.00 84.62 230 SER A C 1
ATOM 1825 O O . SER A 1 230 ? -25.695 2.279 8.459 1.00 84.62 230 SER A O 1
ATOM 1827 N N . LEU A 1 231 ? -25.976 1.830 6.256 1.00 81.62 231 LEU A N 1
ATOM 1828 C CA . LEU A 1 231 ? -25.677 3.177 5.747 1.00 81.62 231 LEU A CA 1
ATOM 1829 C C . LEU A 1 231 ? -26.522 4.254 6.437 1.00 81.62 231 LEU A C 1
ATOM 1831 O O . LEU A 1 231 ? -25.968 5.278 6.841 1.00 81.62 231 LEU A O 1
ATOM 1835 N N . PRO A 1 232 ? -27.820 4.003 6.699 1.00 85.25 232 PRO A N 1
ATOM 1836 C CA . PRO A 1 232 ? -28.656 4.941 7.437 1.00 85.25 232 PRO A CA 1
ATOM 1837 C C . PRO A 1 232 ? -28.138 5.247 8.849 1.00 85.25 232 PRO A C 1
ATOM 1839 O O . PRO A 1 232 ? -28.162 6.403 9.272 1.00 85.25 232 PRO A O 1
ATOM 1842 N N . ASN A 1 233 ? -27.631 4.243 9.574 1.00 85.00 233 ASN A N 1
ATOM 1843 C CA . ASN A 1 233 ? -27.126 4.449 10.934 1.00 85.00 233 ASN A CA 1
ATOM 1844 C C . ASN A 1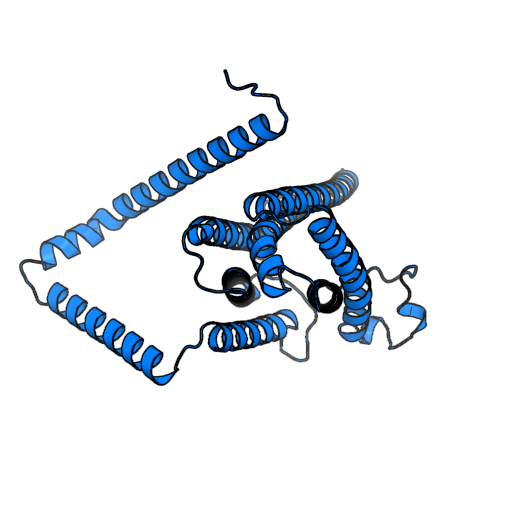 233 ? -25.797 5.205 10.930 1.00 85.00 233 ASN A C 1
ATOM 1846 O O . ASN A 1 233 ? -25.600 6.077 11.773 1.00 85.00 233 ASN A O 1
ATOM 1850 N N . ASP A 1 234 ? -24.909 4.925 9.974 1.00 84.50 234 ASP A N 1
ATOM 1851 C CA . ASP A 1 234 ? -23.647 5.657 9.847 1.00 84.50 234 ASP A CA 1
ATOM 1852 C C . ASP A 1 234 ? -23.898 7.128 9.489 1.00 84.50 234 ASP A C 1
ATOM 1854 O O . ASP A 1 234 ? -23.316 8.016 10.116 1.00 84.50 234 ASP A O 1
ATOM 1858 N N . ILE A 1 235 ? -24.818 7.407 8.555 1.00 84.69 235 ILE A N 1
ATOM 1859 C CA . ILE A 1 235 ? -25.230 8.777 8.209 1.00 84.69 235 ILE A CA 1
ATOM 1860 C C . ILE A 1 235 ? -25.824 9.484 9.431 1.00 84.69 235 ILE A C 1
ATOM 1862 O O . ILE A 1 235 ? -25.457 10.624 9.716 1.00 84.69 235 ILE A O 1
ATOM 1866 N N . LYS A 1 236 ? -26.703 8.814 10.186 1.00 87.75 236 LYS A N 1
ATOM 1867 C CA . LYS A 1 236 ? -27.315 9.366 11.404 1.00 87.75 236 LYS A CA 1
ATOM 1868 C C . LYS A 1 236 ? -26.280 9.662 12.492 1.00 87.75 236 LYS A C 1
ATOM 1870 O O . LYS A 1 236 ? -26.315 10.726 13.100 1.00 87.75 236 LYS A O 1
ATOM 1875 N N . ASN A 1 237 ? -25.345 8.746 12.732 1.00 83.88 237 ASN A N 1
ATOM 1876 C CA . ASN A 1 237 ? -24.299 8.924 13.739 1.00 83.88 237 ASN A CA 1
ATOM 1877 C C . ASN A 1 237 ? -23.320 10.030 13.339 1.00 83.88 237 ASN A C 1
ATOM 1879 O O . ASN A 1 237 ? -22.899 10.823 14.181 1.00 83.88 237 ASN A O 1
ATOM 1883 N N . THR A 1 238 ? -22.982 10.107 12.052 1.00 81.62 238 THR A N 1
ATOM 1884 C CA . THR A 1 238 ? -22.069 11.124 11.526 1.00 81.62 238 THR A CA 1
ATOM 1885 C C . THR A 1 238 ? -22.722 12.500 11.554 1.00 81.62 238 THR A C 1
ATOM 1887 O O . THR A 1 238 ? -22.105 13.449 12.029 1.00 81.62 238 THR A O 1
ATOM 1890 N N . SER A 1 239 ? -23.986 12.619 11.136 1.00 83.44 239 SER A N 1
ATOM 1891 C CA . SER A 1 239 ? -24.727 13.880 11.220 1.00 83.44 239 SER A CA 1
ATOM 1892 C C . SER A 1 239 ? -24.914 14.328 12.670 1.00 83.44 239 SER A C 1
ATOM 1894 O O . SER A 1 239 ? -24.679 15.496 12.969 1.00 83.44 239 SER A O 1
ATOM 1896 N N . ALA A 1 240 ? -25.211 13.406 13.592 1.00 87.00 240 ALA A N 1
ATOM 1897 C CA . ALA A 1 240 ? -25.255 13.699 15.022 1.00 87.00 240 ALA A CA 1
ATOM 1898 C C . ALA A 1 240 ? -23.898 14.191 15.552 1.00 87.00 240 ALA A C 1
ATOM 1900 O O . ALA A 1 240 ? -23.852 15.174 16.287 1.00 87.00 240 ALA A O 1
ATOM 1901 N N . ALA A 1 241 ? -22.789 13.561 15.155 1.00 83.69 241 ALA A N 1
ATOM 1902 C CA . ALA A 1 241 ? -21.446 13.978 15.557 1.00 83.69 241 ALA A CA 1
ATOM 1903 C C . ALA A 1 241 ? -21.070 15.365 15.007 1.00 83.69 241 ALA A C 1
ATOM 1905 O O . ALA A 1 241 ? -20.534 16.191 15.748 1.00 83.69 241 ALA A O 1
ATOM 1906 N N . VAL A 1 242 ? -21.386 15.646 13.738 1.00 85.56 242 VAL A N 1
ATOM 1907 C CA . VAL A 1 242 ? -21.177 16.965 13.116 1.00 85.56 242 VAL A CA 1
ATOM 1908 C C . VAL A 1 242 ? -22.010 18.025 13.832 1.00 85.56 242 VAL A C 1
ATOM 1910 O O . VAL A 1 242 ? -21.485 19.072 14.205 1.00 85.56 242 VAL A O 1
ATOM 1913 N N . LEU A 1 243 ? -23.284 17.739 14.098 1.00 90.25 243 LEU A N 1
ATOM 1914 C CA . LEU A 1 243 ? -24.190 18.661 14.776 1.00 90.25 243 LEU A CA 1
ATOM 1915 C C . LEU A 1 243 ? -23.732 18.928 16.219 1.00 90.25 243 LEU A C 1
ATOM 1917 O O . LEU A 1 243 ? -23.674 20.082 16.638 1.00 90.25 243 LEU A O 1
ATOM 1921 N N . LEU A 1 244 ? -23.299 17.895 16.949 1.00 89.75 244 LEU A N 1
ATOM 1922 C CA . LEU A 1 244 ? -22.687 18.038 18.275 1.00 89.75 244 LEU A CA 1
ATOM 1923 C C . LEU A 1 244 ? -21.399 18.869 18.231 1.00 89.75 244 LEU A C 1
ATOM 1925 O O . LEU A 1 244 ? -21.183 19.703 19.111 1.00 89.75 244 LEU A O 1
ATOM 1929 N N . SER A 1 245 ? -20.553 18.671 17.217 1.00 84.06 245 SER A N 1
ATOM 1930 C CA . SER A 1 245 ? -19.328 19.453 17.031 1.00 84.06 245 SER A CA 1
ATOM 1931 C C . SER A 1 245 ? -19.639 20.930 16.775 1.00 84.06 245 SER A C 1
ATOM 1933 O O . SER A 1 245 ? -19.066 21.793 17.438 1.00 84.06 245 SER A O 1
ATOM 1935 N N . LEU A 1 246 ? -20.613 21.226 15.908 1.00 86.69 246 LEU A N 1
ATOM 1936 C CA . LEU A 1 246 ? -21.068 22.588 15.620 1.00 86.69 246 LEU A CA 1
ATOM 1937 C C . LEU A 1 246 ? -21.695 23.266 16.842 1.00 86.69 246 LEU A C 1
ATOM 1939 O O . LEU A 1 246 ? -21.394 24.425 17.121 1.00 86.69 246 LEU A O 1
ATOM 1943 N N . LEU A 1 247 ? -22.530 22.554 17.605 1.00 89.31 247 LEU A N 1
ATOM 1944 C CA . LEU A 1 247 ? -23.112 23.081 18.842 1.00 89.31 247 LEU A CA 1
ATOM 1945 C C . LEU A 1 247 ? -22.038 23.363 19.893 1.00 89.31 247 LEU A C 1
ATOM 1947 O O . LEU A 1 247 ? -22.083 24.404 20.550 1.00 89.31 247 LEU A O 1
ATOM 1951 N N . ARG A 1 248 ? -21.054 22.466 20.031 1.00 85.19 248 ARG A N 1
ATOM 1952 C CA . ARG A 1 248 ? -19.923 22.659 20.941 1.00 85.19 248 ARG A CA 1
ATOM 1953 C C . ARG A 1 248 ? -19.082 23.860 20.520 1.00 85.19 248 ARG A C 1
ATOM 1955 O O . ARG A 1 248 ? -18.772 24.691 21.362 1.00 85.19 248 ARG A O 1
ATOM 1962 N N . PHE A 1 249 ? -18.791 23.990 19.228 1.00 74.62 249 PHE A N 1
ATOM 1963 C CA . PHE A 1 249 ? -18.076 25.138 18.683 1.00 74.62 249 PHE A CA 1
ATOM 1964 C C . PHE A 1 249 ? -18.831 26.447 18.939 1.00 74.62 249 PHE A C 1
ATOM 1966 O O . PHE A 1 249 ? -18.266 27.384 19.495 1.00 74.62 249 PHE A O 1
ATOM 1973 N N . ARG A 1 250 ? -20.134 26.492 18.628 1.00 81.00 250 ARG A N 1
ATOM 1974 C CA . ARG A 1 250 ? -20.980 27.665 18.888 1.00 81.00 250 ARG A CA 1
ATOM 1975 C C . ARG A 1 250 ? -20.999 28.032 20.370 1.00 81.00 250 ARG A C 1
ATOM 1977 O O . ARG A 1 250 ? -20.900 29.211 20.693 1.00 81.00 250 ARG A O 1
ATOM 1984 N N . ARG A 1 251 ? -21.109 27.044 21.265 1.00 79.94 251 ARG A N 1
ATOM 1985 C CA . ARG A 1 251 ? -21.063 27.260 22.718 1.00 79.94 251 ARG A CA 1
ATOM 1986 C C . ARG A 1 251 ? -19.731 27.872 23.150 1.00 79.94 251 ARG A C 1
ATOM 1988 O O . ARG A 1 251 ? -19.745 28.839 23.902 1.00 79.94 251 ARG A O 1
ATOM 1995 N N . THR A 1 252 ? -18.613 27.352 22.651 1.00 76.88 252 THR A N 1
ATOM 1996 C CA . THR A 1 252 ? -17.277 27.862 22.983 1.00 76.88 252 THR A CA 1
ATOM 1997 C C . THR A 1 252 ? -17.034 29.270 22.447 1.00 76.88 252 THR A C 1
ATOM 1999 O O . THR A 1 252 ? -16.414 30.075 23.131 1.00 76.88 252 THR A O 1
ATOM 2002 N N . VAL A 1 253 ? -17.572 29.607 21.271 1.00 71.38 253 VAL A N 1
ATOM 2003 C CA . VAL A 1 253 ? -17.486 30.968 20.710 1.00 71.38 253 VAL A CA 1
ATOM 2004 C C . VAL A 1 253 ? -18.400 31.955 21.448 1.00 71.38 253 VAL A C 1
ATOM 2006 O O . VAL A 1 253 ? -18.024 33.106 21.642 1.00 71.38 253 VAL A O 1
ATOM 2009 N N . ALA A 1 254 ? -19.595 31.527 21.866 1.00 75.38 254 ALA A N 1
ATOM 2010 C CA . ALA A 1 254 ? -20.572 32.393 22.532 1.00 75.38 254 ALA A CA 1
ATOM 2011 C C . ALA A 1 254 ? -20.321 32.572 24.043 1.00 75.38 254 ALA A C 1
ATOM 2013 O O . ALA A 1 254 ? -20.852 33.501 24.648 1.00 75.38 254 ALA A O 1
ATOM 2014 N N . SER A 1 255 ? -19.537 31.690 24.666 1.00 72.50 255 SER A N 1
ATOM 2015 C CA . SER A 1 255 ? -19.180 31.774 26.083 1.00 72.50 255 SER A CA 1
ATOM 2016 C C . SER A 1 255 ? -18.040 32.774 26.306 1.00 72.50 255 SER A C 1
ATOM 2018 O O . SER A 1 255 ? -16.907 32.556 25.874 1.00 72.50 255 SER A O 1
ATOM 2020 N N . ILE A 1 256 ? -18.327 33.858 27.036 1.00 61.31 256 ILE A N 1
ATOM 2021 C CA . ILE A 1 256 ? -17.335 34.871 27.448 1.00 61.31 256 ILE A CA 1
ATOM 2022 C C . ILE A 1 256 ? -16.233 34.238 28.325 1.00 61.31 256 ILE A C 1
ATOM 2024 O O . ILE A 1 256 ? -15.071 34.630 28.241 1.00 61.31 256 ILE A O 1
ATOM 2028 N N . GLU A 1 257 ? -16.573 33.207 29.103 1.00 65.19 257 GLU A N 1
ATOM 2029 C CA . GLU A 1 257 ? -15.651 32.483 29.989 1.00 65.19 257 GLU A CA 1
ATOM 2030 C C . GLU A 1 257 ? -14.722 31.514 29.222 1.00 65.19 257 GLU A C 1
ATOM 2032 O O . GLU A 1 257 ? -13.542 31.382 29.551 1.00 65.19 257 GLU A O 1
ATOM 2037 N N . GLU A 1 258 ? -15.209 30.870 28.149 1.00 56.47 258 GLU A N 1
ATOM 2038 C CA . GLU A 1 258 ? -14.408 29.946 27.321 1.00 56.47 258 GLU A CA 1
ATOM 2039 C C . GLU A 1 258 ? -13.589 30.662 26.230 1.00 56.47 258 GLU A C 1
ATOM 2041 O O . GLU A 1 258 ? -12.554 30.139 25.803 1.00 56.47 258 GLU A O 1
ATOM 2046 N N . SER A 1 259 ? -13.984 31.879 25.837 1.00 55.28 259 SER A N 1
ATOM 2047 C CA . SER A 1 259 ? -13.251 32.739 24.893 1.00 55.28 259 SER A CA 1
ATOM 2048 C C . SER A 1 259 ? -11.789 32.955 25.313 1.00 55.28 259 SER A C 1
ATOM 2050 O O . SER A 1 259 ? -10.876 32.854 24.489 1.00 55.28 259 SER A O 1
ATOM 2052 N N . GLY A 1 260 ? -11.527 33.116 26.616 1.00 68.00 260 GLY A N 1
ATOM 2053 C CA . GLY A 1 260 ? -10.164 33.223 27.148 1.00 68.00 260 GLY A CA 1
ATOM 2054 C C . GLY A 1 260 ? -9.327 31.948 26.973 1.00 68.00 260 GLY A C 1
ATOM 2055 O O . GLY A 1 260 ? -8.117 32.024 26.756 1.00 68.00 260 GLY A O 1
ATOM 2056 N N . SER A 1 261 ? -9.953 30.767 27.021 1.00 66.50 261 SER A N 1
ATOM 2057 C CA . SER A 1 261 ? -9.279 29.483 26.787 1.00 66.50 261 SER A CA 1
ATOM 2058 C C . SER A 1 261 ? -8.998 29.263 25.298 1.00 66.50 261 SER A C 1
ATOM 2060 O O . SER A 1 261 ? -7.909 28.823 24.933 1.00 66.50 261 SER A O 1
ATOM 2062 N N . PHE A 1 262 ? -9.931 29.651 24.423 1.00 64.12 262 PHE A N 1
ATOM 2063 C CA . PHE A 1 262 ? -9.753 29.581 22.971 1.00 64.12 262 PHE A CA 1
ATOM 2064 C C . PHE A 1 262 ? -8.678 30.558 22.470 1.00 64.12 262 PHE A C 1
ATOM 2066 O O . PHE A 1 262 ? -7.796 30.164 21.707 1.00 64.12 262 PHE A O 1
ATOM 2073 N N . ALA A 1 263 ? -8.671 31.797 22.974 1.00 71.25 263 ALA A N 1
ATOM 2074 C CA . ALA A 1 263 ? -7.617 32.772 22.700 1.00 71.25 263 ALA A CA 1
ATOM 2075 C C . ALA A 1 263 ? -6.243 32.265 23.169 1.00 71.25 263 ALA A C 1
ATOM 2077 O O . ALA A 1 263 ? -5.276 32.320 22.410 1.00 71.25 263 ALA A O 1
ATOM 2078 N N . LYS A 1 264 ? -6.158 31.673 24.373 1.00 72.62 264 LYS A N 1
ATOM 2079 C CA . LYS A 1 264 ? -4.937 30.993 24.841 1.00 72.62 264 LYS A CA 1
ATOM 2080 C C . LYS A 1 264 ? -4.519 29.859 23.910 1.00 72.62 264 LYS A C 1
ATOM 2082 O O . LYS A 1 264 ? -3.329 29.696 23.680 1.00 72.62 264 LYS A O 1
ATOM 2087 N N . LEU A 1 265 ? -5.459 29.090 23.364 1.00 77.06 265 LEU A N 1
ATOM 2088 C CA . LEU A 1 265 ? -5.168 27.965 22.475 1.00 77.06 265 LEU A CA 1
ATOM 2089 C C . LEU A 1 265 ? -4.622 28.428 21.117 1.00 77.06 265 LEU A C 1
ATOM 2091 O O . LEU A 1 265 ? -3.695 27.809 20.602 1.00 77.06 265 LEU A O 1
ATOM 2095 N N . ILE A 1 266 ? -5.127 29.544 20.581 1.00 78.19 266 ILE A N 1
ATOM 2096 C CA . ILE A 1 266 ? -4.591 30.182 19.368 1.00 78.19 266 ILE A CA 1
ATOM 2097 C C . ILE A 1 266 ? -3.192 30.747 19.636 1.00 78.19 266 ILE A C 1
ATOM 2099 O O . ILE A 1 266 ? -2.258 30.433 18.897 1.00 78.19 266 ILE A O 1
ATOM 2103 N N . ILE A 1 267 ? -3.023 31.518 20.715 1.00 84.06 267 ILE A N 1
ATOM 2104 C CA . ILE A 1 267 ? -1.738 32.136 21.084 1.00 84.06 267 ILE A CA 1
ATOM 2105 C C . ILE A 1 267 ? -0.675 31.064 21.376 1.00 84.06 267 ILE A C 1
ATOM 2107 O O . ILE A 1 267 ? 0.475 31.197 20.968 1.00 84.06 267 ILE A O 1
ATOM 2111 N N . LEU A 1 268 ? -1.057 29.970 22.042 1.00 83.50 268 LEU A N 1
ATOM 2112 C CA . LEU A 1 268 ? -0.171 28.849 22.367 1.00 83.50 268 LEU A CA 1
ATOM 2113 C C . LEU A 1 268 ? -0.095 27.797 21.257 1.00 83.50 268 LEU A C 1
ATOM 2115 O O . LEU A 1 268 ? 0.630 26.816 21.421 1.00 83.50 268 LEU A O 1
ATOM 2119 N N . SER A 1 269 ? -0.799 27.968 20.135 1.00 81.50 269 SER A N 1
ATOM 2120 C CA . SER A 1 269 ? -0.788 26.990 19.043 1.00 81.50 269 SER A CA 1
ATOM 2121 C C . SER A 1 269 ? 0.620 26.670 18.521 1.00 81.50 269 SER A C 1
ATOM 2123 O O . SER A 1 269 ? 0.880 25.480 18.322 1.00 81.50 269 SER A O 1
ATOM 2125 N N . PRO A 1 270 ? 1.581 27.621 18.414 1.00 83.56 270 PRO A N 1
ATOM 2126 C CA . PRO A 1 270 ? 2.942 27.290 17.991 1.00 83.56 270 PRO A CA 1
ATOM 2127 C C . PRO A 1 270 ? 3.658 26.405 19.019 1.00 83.56 270 PRO A C 1
ATOM 2129 O O . PRO A 1 270 ? 4.314 25.430 18.659 1.00 83.56 270 PRO A O 1
ATOM 2132 N N . TYR A 1 271 ? 3.478 26.692 20.312 1.00 84.38 271 TYR A N 1
ATOM 2133 C CA . TYR A 1 271 ? 4.041 25.891 21.400 1.00 84.38 271 TYR A CA 1
ATOM 2134 C C . TYR A 1 271 ? 3.407 24.496 21.469 1.00 84.38 271 TYR A C 1
ATOM 2136 O O . TYR A 1 271 ? 4.110 23.503 21.653 1.00 84.38 271 TYR A O 1
ATOM 2144 N N . LEU A 1 272 ? 2.087 24.393 21.288 1.00 80.38 272 LEU A N 1
ATOM 2145 C CA . LEU A 1 272 ? 1.373 23.117 21.257 1.00 80.38 272 LEU A CA 1
ATOM 2146 C C . LEU A 1 272 ? 1.787 22.269 20.050 1.00 80.38 272 LEU A C 1
ATOM 2148 O O . LEU A 1 272 ? 1.989 21.067 20.214 1.00 80.38 272 LEU A O 1
ATOM 2152 N N . LEU A 1 273 ? 1.981 22.882 18.878 1.00 76.38 273 LEU A N 1
ATOM 2153 C CA . LEU A 1 273 ? 2.531 22.223 17.691 1.00 76.38 273 LEU A CA 1
ATOM 2154 C C . LEU A 1 273 ? 3.960 21.731 17.933 1.00 76.38 273 LEU A C 1
ATOM 2156 O O . LEU A 1 273 ? 4.245 20.563 17.674 1.00 76.38 273 LEU A O 1
ATOM 2160 N N . ALA A 1 274 ? 4.835 22.568 18.497 1.00 81.69 274 ALA A N 1
ATOM 2161 C CA . ALA A 1 274 ? 6.202 22.178 18.842 1.00 81.69 274 ALA A CA 1
ATOM 2162 C C . ALA A 1 274 ? 6.227 21.031 19.867 1.00 81.69 274 ALA A C 1
ATOM 2164 O O . ALA A 1 274 ? 6.973 20.064 19.718 1.00 81.69 274 ALA A O 1
ATOM 2165 N N . LYS A 1 275 ? 5.359 21.090 20.882 1.00 79.62 275 LYS A N 1
ATOM 2166 C CA . LYS A 1 275 ? 5.203 20.038 21.890 1.00 79.62 275 LYS A CA 1
ATOM 2167 C C . LYS A 1 275 ? 4.674 18.743 21.272 1.00 79.62 275 LYS A C 1
ATOM 2169 O O . LYS A 1 275 ? 5.190 17.673 21.588 1.00 79.62 275 LYS A O 1
ATOM 2174 N N . ALA A 1 276 ? 3.689 18.822 20.378 1.00 74.56 276 ALA A N 1
ATOM 2175 C CA . ALA A 1 276 ? 3.174 17.671 19.643 1.00 74.56 276 ALA A CA 1
ATOM 2176 C C . ALA A 1 276 ? 4.264 17.038 18.766 1.00 74.56 276 ALA A C 1
ATOM 2178 O O . ALA A 1 276 ? 4.467 15.828 18.844 1.00 74.56 276 ALA A O 1
ATOM 2179 N N . LEU A 1 277 ? 5.025 17.846 18.019 1.00 77.06 277 LEU A N 1
ATOM 2180 C CA . LEU A 1 277 ? 6.181 17.404 17.234 1.00 77.06 277 LEU A CA 1
ATOM 2181 C C . LEU A 1 277 ? 7.237 16.723 18.108 1.00 77.06 277 LEU A C 1
ATOM 2183 O O . LEU A 1 277 ? 7.690 15.631 17.776 1.00 77.06 277 LEU A O 1
ATOM 2187 N N . PHE A 1 278 ? 7.581 17.308 19.256 1.00 85.44 278 PHE A N 1
ATOM 2188 C CA . PHE A 1 278 ? 8.519 16.708 20.204 1.00 85.44 278 PHE A CA 1
ATOM 2189 C C . PHE A 1 278 ? 8.025 15.353 20.726 1.00 85.44 278 PHE A C 1
ATOM 2191 O O . PHE A 1 278 ? 8.794 14.393 20.778 1.00 85.44 278 PHE A O 1
ATOM 2198 N N . PHE A 1 279 ? 6.741 15.235 21.080 1.00 78.69 279 PHE A N 1
ATOM 2199 C CA . PHE A 1 279 ? 6.165 13.955 21.494 1.00 78.69 279 PHE A CA 1
ATOM 2200 C C . PHE A 1 279 ? 6.165 12.929 20.366 1.00 78.69 279 PHE A C 1
ATOM 2202 O O . PHE A 1 279 ? 6.468 11.766 20.626 1.00 78.69 279 PHE A O 1
ATOM 2209 N N . ILE A 1 280 ? 5.868 13.344 19.133 1.00 69.62 280 ILE A N 1
ATOM 2210 C CA . ILE A 1 280 ? 5.943 12.484 17.951 1.00 69.62 280 ILE A CA 1
ATOM 2211 C C . ILE A 1 280 ? 7.380 11.986 17.765 1.00 69.62 280 ILE A C 1
ATOM 2213 O O . ILE A 1 280 ? 7.584 10.777 17.700 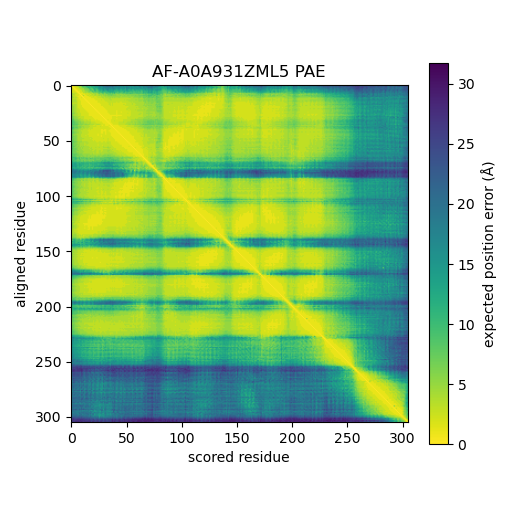1.00 69.62 280 ILE A O 1
ATOM 2217 N N . LEU A 1 281 ? 8.379 12.873 17.784 1.00 78.06 281 LEU A N 1
ATOM 2218 C CA . LEU A 1 281 ? 9.797 12.518 17.653 1.00 78.06 281 LEU A CA 1
ATOM 2219 C C . LEU A 1 281 ? 10.267 11.577 18.767 1.00 78.06 281 LEU A C 1
ATOM 2221 O O . LEU A 1 281 ? 10.847 10.527 18.490 1.00 78.06 281 LEU A O 1
ATOM 2225 N N . LYS A 1 282 ? 9.964 11.903 20.028 1.00 82.44 282 LYS A N 1
ATOM 2226 C CA . LYS A 1 282 ? 10.295 11.057 21.184 1.00 82.44 282 LYS A CA 1
ATOM 2227 C C . LYS A 1 282 ? 9.649 9.676 21.067 1.00 82.44 282 LYS A C 1
ATOM 2229 O O . LYS A 1 282 ? 10.258 8.670 21.432 1.00 82.44 282 LYS A O 1
ATOM 2234 N N . PHE A 1 283 ? 8.417 9.620 20.570 1.00 71.31 283 PHE A N 1
ATOM 2235 C CA . PHE A 1 283 ? 7.690 8.371 20.391 1.00 71.31 283 PHE A CA 1
ATOM 2236 C C . PHE A 1 283 ? 8.261 7.534 19.242 1.00 71.31 283 PHE A C 1
ATOM 2238 O O . PHE A 1 283 ? 8.461 6.335 19.418 1.00 71.31 283 PHE A O 1
ATOM 2245 N N . ILE A 1 284 ? 8.565 8.159 18.100 1.00 68.62 284 ILE A N 1
ATOM 2246 C CA . ILE A 1 284 ? 9.242 7.514 16.967 1.00 68.62 284 ILE A CA 1
ATOM 2247 C C . ILE A 1 284 ? 10.576 6.928 17.436 1.00 68.62 284 ILE A C 1
ATOM 2249 O O . ILE A 1 284 ? 10.825 5.748 17.212 1.00 68.62 284 ILE A O 1
ATOM 2253 N N . GLY A 1 285 ? 11.380 7.706 18.169 1.00 78.38 285 GLY A N 1
ATOM 2254 C CA . GLY A 1 285 ? 12.640 7.233 18.740 1.00 78.38 285 GLY A CA 1
ATOM 2255 C C . GLY A 1 285 ? 12.448 6.005 19.631 1.00 78.38 285 GLY A C 1
ATOM 2256 O O . GLY A 1 285 ? 13.127 5.000 19.444 1.00 78.38 285 GLY A O 1
ATOM 2257 N N . ARG A 1 286 ? 11.472 6.034 20.549 1.00 80.56 286 ARG A N 1
ATOM 2258 C CA . ARG A 1 286 ? 11.175 4.888 21.424 1.00 80.56 286 ARG A CA 1
ATOM 2259 C C . ARG A 1 286 ? 10.769 3.637 20.643 1.00 80.56 286 ARG A C 1
ATOM 2261 O O . ARG A 1 286 ? 11.194 2.549 21.016 1.00 80.56 286 ARG A O 1
ATOM 2268 N N . GLU A 1 287 ? 9.965 3.772 19.591 1.00 68.44 287 GLU A N 1
ATOM 2269 C CA . GLU A 1 287 ? 9.544 2.619 18.788 1.00 68.44 287 GLU A CA 1
ATOM 2270 C C . GLU A 1 287 ? 10.647 2.064 17.893 1.00 68.44 287 GLU A C 1
ATOM 2272 O O . GLU A 1 287 ? 10.725 0.850 17.721 1.00 68.44 287 GLU A O 1
ATOM 2277 N N . ILE A 1 288 ? 11.522 2.918 17.357 1.00 71.06 288 ILE A N 1
ATOM 2278 C CA . ILE A 1 288 ? 12.721 2.463 16.643 1.00 71.06 288 ILE A CA 1
ATOM 2279 C C . ILE A 1 288 ? 13.607 1.666 17.605 1.00 71.06 288 ILE A C 1
ATOM 2281 O O . ILE A 1 288 ? 14.019 0.558 17.275 1.00 71.06 288 ILE A O 1
ATOM 2285 N N . PHE A 1 289 ? 13.832 2.177 18.820 1.00 73.75 289 PHE A N 1
ATOM 2286 C CA . PHE A 1 289 ? 14.615 1.477 19.840 1.00 73.75 289 PHE A CA 1
ATOM 2287 C C . PHE A 1 289 ? 13.982 0.153 20.279 1.00 73.75 289 PHE A C 1
ATOM 2289 O O . PHE A 1 289 ? 14.688 -0.846 20.386 1.00 73.75 289 PHE A O 1
ATOM 2296 N N . ALA A 1 290 ? 12.668 0.120 20.513 1.00 72.12 290 ALA A N 1
ATOM 2297 C CA . ALA A 1 290 ? 11.964 -1.110 20.873 1.00 72.12 290 ALA A CA 1
ATOM 2298 C C . ALA A 1 290 ? 11.995 -2.132 19.726 1.00 72.12 290 ALA A C 1
ATOM 2300 O O . ALA A 1 290 ? 12.325 -3.291 19.945 1.00 72.12 290 ALA A O 1
ATOM 2301 N N . GLY A 1 291 ? 11.737 -1.690 18.490 1.00 67.31 291 GLY A N 1
ATOM 2302 C CA . GLY A 1 291 ? 11.813 -2.543 17.305 1.00 67.31 291 GLY A CA 1
ATOM 2303 C C . GLY A 1 291 ? 13.216 -3.102 17.062 1.00 67.31 291 GLY A C 1
ATOM 2304 O O . GLY A 1 291 ? 13.345 -4.264 16.684 1.00 67.31 291 GLY A O 1
ATOM 2305 N N . PHE A 1 292 ? 14.258 -2.308 17.322 1.00 72.25 292 PHE A N 1
ATOM 2306 C CA . PHE A 1 292 ? 15.646 -2.761 17.247 1.00 72.25 292 PHE A CA 1
ATOM 2307 C C . PHE A 1 292 ? 15.999 -3.739 18.376 1.00 72.25 292 PHE A C 1
ATOM 2309 O O . PHE A 1 292 ? 16.684 -4.727 18.130 1.00 72.25 292 PHE A O 1
ATOM 2316 N N . GLY A 1 293 ? 15.492 -3.512 19.592 1.00 74.75 293 GLY A N 1
ATOM 2317 C CA . GLY A 1 293 ? 15.623 -4.451 20.709 1.00 74.75 293 GLY A CA 1
ATOM 2318 C C . GLY A 1 293 ? 15.026 -5.818 20.376 1.00 74.75 293 GLY A C 1
ATOM 2319 O O . GLY A 1 293 ? 15.731 -6.819 20.437 1.00 74.75 293 GLY A O 1
ATOM 2320 N N . ASP A 1 294 ? 13.778 -5.839 19.906 1.00 70.56 294 ASP A N 1
ATOM 2321 C CA . ASP A 1 294 ? 13.109 -7.069 19.471 1.00 70.56 294 ASP A CA 1
ATOM 2322 C C . ASP A 1 294 ? 13.863 -7.776 18.331 1.00 70.56 294 ASP A C 1
ATOM 2324 O O . ASP A 1 294 ? 13.863 -9.003 18.238 1.00 70.56 294 ASP A O 1
ATOM 2328 N N . PHE A 1 295 ? 14.483 -7.009 17.428 1.00 67.31 295 PHE A N 1
ATOM 2329 C CA . PHE A 1 295 ? 15.285 -7.551 16.332 1.00 67.31 295 PHE A CA 1
ATOM 2330 C C . PHE A 1 295 ? 16.561 -8.235 16.842 1.00 67.31 295 PHE A C 1
ATOM 2332 O O . PHE A 1 295 ? 16.873 -9.345 16.416 1.00 67.31 295 PHE A O 1
ATOM 2339 N N . LEU A 1 296 ? 17.272 -7.613 17.787 1.00 74.62 296 LEU A N 1
ATOM 2340 C CA . LEU A 1 296 ? 18.442 -8.219 18.430 1.00 74.62 296 LEU A CA 1
ATOM 2341 C C . LEU A 1 296 ? 18.077 -9.469 19.242 1.00 74.62 296 LEU A C 1
ATOM 2343 O O . LEU A 1 296 ? 18.835 -10.442 19.234 1.00 74.62 296 LEU A O 1
ATOM 2347 N N . ASP A 1 297 ? 16.920 -9.457 19.907 1.00 74.44 297 ASP A N 1
ATOM 2348 C CA . ASP A 1 297 ? 16.389 -10.617 20.627 1.00 74.44 297 ASP A CA 1
ATOM 2349 C C . ASP A 1 297 ? 16.096 -11.770 19.648 1.00 74.44 297 ASP A C 1
ATOM 2351 O O . ASP A 1 297 ? 16.498 -12.908 19.890 1.00 74.44 297 ASP A O 1
ATOM 2355 N N . ALA A 1 298 ? 15.484 -11.477 18.494 1.00 68.44 298 ALA A N 1
ATOM 2356 C CA . ALA A 1 298 ? 15.210 -12.467 17.449 1.00 68.44 298 ALA A CA 1
ATOM 2357 C C . ALA A 1 298 ? 16.483 -13.062 16.817 1.00 68.44 298 ALA A C 1
ATOM 2359 O O . ALA A 1 298 ? 16.483 -14.225 16.419 1.00 68.44 298 ALA A O 1
ATOM 2360 N N . LEU A 1 299 ? 17.575 -12.294 16.753 1.00 74.31 299 LEU A N 1
ATOM 2361 C CA . LEU A 1 299 ? 18.887 -12.774 16.303 1.00 74.31 299 LEU A CA 1
ATOM 2362 C C . LEU A 1 299 ? 19.657 -13.554 17.383 1.00 74.31 299 LEU A C 1
ATOM 2364 O O . LEU A 1 299 ? 20.784 -13.985 17.142 1.00 74.31 299 LEU A O 1
ATOM 2368 N N . GLY A 1 300 ? 19.090 -13.720 18.583 1.00 76.31 300 GLY A N 1
ATOM 2369 C CA . GLY A 1 300 ? 19.744 -14.411 19.695 1.00 76.31 300 GLY A CA 1
ATOM 2370 C C . GLY A 1 300 ? 20.936 -13.651 20.288 1.00 76.31 300 GLY A C 1
ATOM 2371 O O . GLY A 1 300 ? 21.684 -14.216 21.085 1.00 76.31 300 GLY A O 1
ATOM 2372 N N . VAL A 1 301 ? 21.114 -12.372 19.931 1.00 78.56 301 VAL A N 1
ATOM 2373 C CA . VAL A 1 301 ? 22.189 -11.505 20.450 1.00 78.56 301 VAL A CA 1
ATOM 2374 C C . VAL A 1 301 ? 21.936 -11.163 21.922 1.00 78.56 301 VAL A C 1
ATOM 2376 O O . VAL A 1 301 ? 22.872 -10.978 22.700 1.00 78.56 301 VAL A O 1
ATOM 2379 N N . ARG A 1 302 ? 20.666 -11.156 22.335 1.00 53.41 302 ARG A N 1
ATOM 2380 C CA . ARG A 1 302 ? 20.246 -11.072 23.734 1.00 53.41 302 ARG A CA 1
ATOM 2381 C C . ARG A 1 302 ? 19.745 -12.434 24.211 1.00 53.41 302 ARG A C 1
ATOM 2383 O O . ARG A 1 302 ? 18.580 -12.785 24.064 1.00 53.41 302 ARG A O 1
ATOM 2390 N N . LYS A 1 303 ? 20.630 -13.203 24.849 1.00 46.06 303 LYS A N 1
ATOM 2391 C CA . LYS A 1 303 ? 20.197 -14.231 25.805 1.00 46.06 303 LYS A CA 1
ATOM 2392 C C . LYS A 1 303 ? 19.691 -13.509 27.051 1.00 46.06 303 LYS A C 1
ATOM 2394 O O . LYS A 1 303 ? 20.494 -12.984 27.818 1.00 46.06 303 LYS A O 1
ATOM 2399 N N . ILE A 1 304 ? 18.375 -13.448 27.229 1.00 51.59 304 ILE A N 1
ATOM 2400 C CA . ILE A 1 304 ? 17.771 -12.976 28.477 1.00 51.59 304 ILE A CA 1
ATOM 2401 C C . ILE A 1 304 ? 18.160 -13.969 29.587 1.00 51.59 304 ILE A C 1
ATOM 2403 O O . ILE A 1 304 ? 17.855 -15.158 29.492 1.00 51.59 304 ILE A O 1
ATOM 2407 N N . ARG A 1 305 ? 18.888 -13.472 30.593 1.00 36.09 305 ARG A N 1
ATOM 2408 C CA . ARG A 1 305 ? 18.788 -13.944 31.980 1.00 36.09 305 ARG A CA 1
ATOM 2409 C C . ARG A 1 305 ? 17.631 -13.211 32.637 1.00 36.09 305 ARG A C 1
ATOM 2411 O O . ARG A 1 305 ? 17.497 -12.002 32.341 1.00 36.09 305 ARG A O 1
#

Foldseek 3Di:
DLVVLLVVLVVLLVVLLVVLVVQLLVQLLVLCVVVVHDSVLLVVLQVQLQVQLQLQQLVVFCVLVVVVVVPDPVCSDPPDPDDGGHPVSSVVRSLVSSQVSQVVPPPHSLQSLLSSLLSNLQSLLSSLVSQLVSVCSNVVDNDDQLSCLSVLSSVQSVVLSVVSVVCVVPDDFRNPSVLSSLLSVLCSQLVSVVSHPDARDDVPHGPSNVVSVVSNVVSVVVCCVRNVDDPVVVVVVVVVVVVVVVVVVVCLVPDPVNVVVVVVCVVCVVVVVVVVVVVVVVVVVVVVVVVVVVVCVVVVVDPDD

Mean predicted aligned error: 9.71 Å

Solvent-accessible surface area (backbone atoms only — not comparable to full-atom values): 15826 Å² total; per-residue (Å²): 109,68,71,58,38,40,54,48,22,53,52,52,32,54,52,30,44,51,52,18,52,52,52,21,50,51,46,27,51,53,47,33,53,76,70,75,44,59,66,63,62,55,51,50,43,50,53,47,10,50,55,29,8,56,54,33,4,33,55,39,30,49,64,74,42,33,82,85,46,67,79,41,72,82,62,65,47,94,90,45,96,72,87,63,66,29,68,67,25,22,52,51,19,22,51,52,36,28,42,61,68,28,57,93,44,85,75,40,47,44,52,55,42,30,46,37,34,37,24,50,26,41,22,51,14,42,37,23,40,26,52,25,51,24,52,38,50,56,64,75,44,86,58,58,79,52,55,44,34,34,44,56,49,14,52,51,26,40,52,51,20,54,50,45,61,63,46,62,84,63,80,85,54,74,34,47,49,32,27,52,43,44,36,52,52,18,50,49,49,56,72,47,45,89,36,54,74,81,76,67,60,60,81,97,43,49,47,70,52,57,49,22,52,52,44,29,52,50,24,51,51,52,41,42,61,67,63,72,60,55,72,70,57,55,53,50,52,49,52,50,50,51,51,51,50,51,53,51,49,51,49,42,70,70,30,79,78,43,39,60,56,53,50,48,49,62,74,40,38,67,58,52,50,52,50,49,50,50,51,51,51,56,48,52,52,50,50,54,52,50,55,48,49,56,49,40,42,74,70,57,74,51,75,83,127